Protein AF-A0A932J031-F1 (afdb_monomer_lite)

pLDDT: mean 72.75, std 24.83, range [23.02, 95.25]

Sequence (188 aa):
MARWNFFCLYTGTGRNRITFGVTMFQIKKLLCFAALAWVATLAKAEEVKHEECKTEDTAASYVQSFGASFEAFLKDLKAKDRQREAALDASGSAWMAAGKLTKEDQLKIFALLTDSKEFLDLEKQKKPHLSAYMTAIGVAFAQKKNPPISACESAFEAMAALREIGKINQKQYDMMDAALNAKANAKK

Structure (mmCIF, N/CA/C/O backbone):
data_AF-A0A932J031-F1
#
_entry.id   AF-A0A932J031-F1
#
loop_
_atom_site.group_PDB
_atom_site.id
_atom_site.type_symbol
_atom_site.label_atom_id
_atom_site.label_alt_id
_atom_site.label_comp_id
_atom_site.label_asym_id
_atom_site.label_entity_id
_atom_site.label_seq_id
_atom_site.pdbx_PDB_ins_code
_atom_site.Cartn_x
_atom_site.Cartn_y
_atom_site.Cartn_z
_atom_site.occupancy
_atom_site.B_iso_or_equiv
_atom_site.auth_seq_id
_atom_site.auth_comp_id
_atom_site.auth_asym_id
_atom_site.auth_atom_id
_atom_site.pdbx_PDB_model_num
ATOM 1 N N . MET A 1 1 ? -13.336 19.247 12.691 1.00 26.39 1 MET A N 1
ATOM 2 C CA . MET A 1 1 ? -13.785 18.265 11.677 1.00 26.39 1 MET A CA 1
ATOM 3 C C . MET A 1 1 ? -12.609 17.966 10.759 1.00 26.39 1 MET A C 1
ATOM 5 O O . MET A 1 1 ? -12.295 18.791 9.911 1.00 26.39 1 MET A O 1
ATOM 9 N N . ALA A 1 2 ? -11.898 16.861 10.985 1.00 28.00 2 ALA A N 1
ATOM 10 C CA . ALA A 1 2 ? -10.745 16.475 10.173 1.00 28.00 2 ALA A CA 1
ATOM 11 C C . ALA A 1 2 ? -11.219 15.646 8.969 1.00 28.00 2 ALA A C 1
ATOM 13 O O . ALA A 1 2 ? -11.909 14.641 9.129 1.00 28.00 2 ALA A O 1
ATOM 14 N N . ARG A 1 3 ? -10.901 16.118 7.760 1.00 23.62 3 ARG A N 1
ATOM 15 C CA . ARG A 1 3 ? -11.087 15.386 6.505 1.00 23.62 3 ARG A CA 1
ATOM 16 C C . ARG A 1 3 ? -9.965 14.356 6.399 1.00 23.62 3 ARG A C 1
ATOM 18 O O . ARG A 1 3 ? -8.797 14.731 6.401 1.00 23.62 3 ARG A O 1
ATOM 25 N N . TRP A 1 4 ? -10.327 13.083 6.310 1.00 31.92 4 TRP A N 1
ATOM 26 C CA . TRP A 1 4 ? -9.402 11.989 6.042 1.00 31.92 4 TRP A CA 1
ATOM 27 C C . TRP A 1 4 ? -8.904 12.115 4.598 1.00 31.92 4 TRP A C 1
ATOM 29 O O . TRP A 1 4 ? -9.592 11.724 3.659 1.00 31.92 4 TRP A O 1
ATOM 39 N N . ASN A 1 5 ? -7.731 12.721 4.409 1.00 27.39 5 ASN A N 1
ATOM 40 C CA . ASN A 1 5 ? -7.012 12.661 3.141 1.00 27.39 5 ASN A CA 1
ATOM 41 C C . ASN A 1 5 ? -6.233 11.345 3.115 1.00 27.39 5 ASN A C 1
ATOM 43 O O . ASN A 1 5 ? -5.052 11.300 3.449 1.00 27.39 5 ASN A O 1
ATOM 47 N N . PHE A 1 6 ? -6.914 10.267 2.728 1.00 34.28 6 PHE A N 1
ATOM 48 C CA . PHE A 1 6 ? -6.232 9.093 2.199 1.00 34.28 6 PHE A CA 1
ATOM 49 C C . PHE A 1 6 ? -5.446 9.560 0.970 1.00 34.28 6 PHE A C 1
ATOM 51 O O . PHE A 1 6 ? -6.022 10.151 0.052 1.00 34.28 6 PHE A O 1
ATOM 58 N N . PHE A 1 7 ? -4.128 9.362 0.972 1.00 31.28 7 PHE A N 1
ATOM 59 C CA . PHE A 1 7 ? -3.261 9.679 -0.160 1.00 31.28 7 PHE A CA 1
ATOM 60 C C . PHE A 1 7 ? -3.588 8.706 -1.308 1.00 31.28 7 PHE A C 1
ATOM 62 O O . PHE A 1 7 ? -2.910 7.712 -1.540 1.00 31.28 7 PHE A O 1
ATOM 69 N N . CYS A 1 8 ? -4.679 8.975 -2.027 1.00 32.38 8 CYS A N 1
ATOM 70 C CA . CYS A 1 8 ? -4.880 8.453 -3.367 1.00 32.38 8 CYS A CA 1
ATOM 71 C C . CYS A 1 8 ? -3.749 9.010 -4.230 1.00 32.38 8 CYS A C 1
ATOM 73 O O . CYS A 1 8 ? -3.630 10.226 -4.377 1.00 32.38 8 CYS A O 1
ATOM 75 N N . LEU A 1 9 ? -2.932 8.125 -4.805 1.00 30.27 9 LEU A N 1
ATOM 76 C CA . LEU A 1 9 ? -2.017 8.462 -5.893 1.00 30.27 9 LEU A CA 1
ATOM 77 C C . LEU A 1 9 ? -2.791 9.258 -6.956 1.00 30.27 9 LEU A C 1
ATOM 79 O O . LEU A 1 9 ? -3.667 8.733 -7.648 1.00 30.27 9 LEU A O 1
ATOM 83 N N . TYR A 1 10 ? -2.498 10.556 -6.999 1.00 29.30 10 TYR A N 1
ATOM 84 C CA . TYR A 1 10 ? -3.161 11.560 -7.814 1.00 29.30 10 TYR A CA 1
ATOM 85 C C . TYR A 1 10 ? -2.627 11.457 -9.245 1.00 29.30 10 TYR A C 1
ATOM 87 O O . TYR A 1 10 ? -1.653 12.107 -9.607 1.00 29.30 10 TYR A O 1
ATOM 95 N N . THR A 1 11 ? -3.254 10.628 -10.076 1.00 32.06 11 THR A N 1
ATOM 96 C CA . THR A 1 11 ? -3.135 10.744 -11.534 1.00 32.06 11 THR A CA 1
ATOM 97 C C . THR A 1 11 ? -4.249 11.674 -11.997 1.00 32.06 11 THR A C 1
ATOM 99 O O . THR A 1 11 ? -5.393 11.256 -12.172 1.00 32.06 11 THR A O 1
ATOM 102 N N . GLY A 1 12 ? -3.948 12.968 -12.086 1.00 27.12 12 GLY A N 1
ATOM 103 C CA . GLY A 1 12 ? -4.916 13.970 -12.510 1.00 27.12 12 GLY A CA 1
ATOM 104 C C . GLY A 1 12 ? -5.315 13.791 -13.974 1.00 27.12 12 GLY A C 1
ATOM 105 O O . GLY A 1 12 ? -4.451 13.728 -14.836 1.00 27.12 12 GLY A O 1
ATOM 106 N N . THR A 1 13 ? -6.619 13.763 -14.245 1.00 31.41 13 THR A N 1
ATOM 107 C CA . THR A 1 13 ? -7.283 14.531 -15.315 1.00 31.41 13 THR A CA 1
ATOM 108 C C . THR A 1 13 ? -8.803 14.505 -15.088 1.00 31.41 13 THR A C 1
ATOM 110 O O . THR A 1 13 ? -9.376 13.462 -14.802 1.00 31.41 13 THR A O 1
ATOM 113 N N . GLY A 1 14 ? -9.466 15.658 -15.243 1.00 26.61 14 GLY A N 1
ATOM 114 C CA . GLY A 1 14 ? -10.875 15.702 -15.664 1.00 26.61 14 GLY A CA 1
ATOM 115 C C . GLY A 1 14 ? -11.941 16.074 -14.625 1.00 26.61 14 GLY A C 1
ATOM 116 O O . GLY A 1 14 ? -12.354 15.276 -13.795 1.00 26.61 14 GLY A O 1
ATOM 117 N N . ARG A 1 15 ? -12.456 17.300 -14.769 1.00 29.88 15 ARG A N 1
ATOM 118 C CA . ARG A 1 15 ? -13.735 17.835 -14.264 1.00 29.88 15 A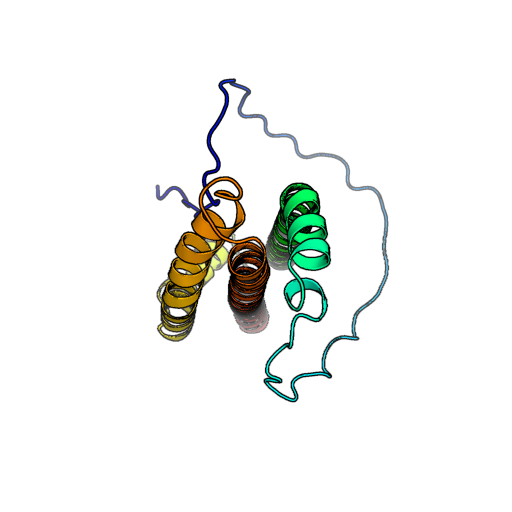RG A CA 1
ATOM 119 C C . ARG A 1 15 ? -14.909 16.839 -14.369 1.00 29.88 15 ARG A C 1
ATOM 121 O O . ARG A 1 15 ? -15.210 16.405 -15.473 1.00 29.88 15 ARG A O 1
ATOM 128 N N . ASN A 1 16 ? -15.664 16.630 -13.284 1.00 30.70 16 ASN A N 1
ATOM 129 C CA . ASN A 1 16 ? -17.095 16.982 -13.189 1.00 30.70 16 ASN A CA 1
ATOM 130 C C . ASN A 1 16 ? -17.724 16.580 -11.841 1.00 30.70 16 ASN A C 1
ATOM 132 O O . ASN A 1 16 ? -17.377 15.575 -11.231 1.00 30.70 16 ASN A O 1
ATOM 136 N N . ARG A 1 17 ? -18.649 17.436 -11.390 1.00 31.44 17 ARG A N 1
ATOM 137 C CA . ARG A 1 17 ? -19.545 17.299 -10.229 1.00 31.44 17 ARG A CA 1
ATOM 138 C C . ARG A 1 17 ? -20.327 15.977 -10.254 1.00 31.44 17 ARG A C 1
ATOM 140 O O . ARG A 1 17 ? -20.674 15.547 -11.344 1.00 31.44 17 ARG A O 1
ATOM 147 N N . ILE A 1 18 ? -20.695 15.455 -9.074 1.00 28.94 18 ILE A N 1
ATOM 148 C CA . ILE A 1 18 ? -22.032 14.927 -8.679 1.00 28.94 18 ILE A CA 1
ATOM 149 C C . ILE A 1 18 ? -21.900 14.386 -7.233 1.00 28.94 18 ILE A C 1
ATOM 151 O O . ILE A 1 18 ? -21.125 13.475 -6.977 1.00 28.94 18 ILE A O 1
ATOM 155 N N . THR A 1 19 ? -22.314 15.152 -6.221 1.00 27.31 19 THR A N 1
ATOM 156 C CA . THR A 1 19 ? -23.609 15.090 -5.502 1.00 27.31 19 THR A CA 1
ATOM 157 C C . THR A 1 19 ? -23.557 14.162 -4.281 1.00 27.31 19 THR A C 1
ATOM 159 O O . THR A 1 19 ? -23.422 12.950 -4.388 1.00 27.31 19 THR A O 1
ATOM 162 N N . PHE A 1 20 ? -23.680 14.779 -3.102 1.00 28.80 20 PHE A N 1
ATOM 163 C CA . PHE A 1 20 ? -24.041 14.137 -1.839 1.00 28.80 20 PHE A CA 1
ATOM 164 C C . PHE A 1 20 ? -25.362 13.370 -2.000 1.00 28.80 20 PHE A C 1
ATOM 166 O O . PHE A 1 20 ? -26.340 13.944 -2.471 1.00 28.80 20 PHE A O 1
ATOM 173 N N . GLY A 1 21 ? -25.419 12.111 -1.568 1.00 24.98 21 GLY A N 1
ATOM 174 C CA . GLY A 1 21 ? -26.644 11.317 -1.622 1.00 24.98 21 GLY A CA 1
ATOM 175 C C . GLY A 1 21 ? -26.581 10.117 -0.692 1.00 24.98 21 GLY A C 1
ATOM 176 O O . GLY A 1 21 ? -26.066 9.066 -1.050 1.00 24.98 21 GLY A O 1
ATOM 177 N N . VAL A 1 22 ? -27.110 10.297 0.515 1.00 31.16 22 VAL A N 1
ATOM 178 C CA . VAL A 1 22 ? -27.526 9.220 1.419 1.00 31.16 22 VAL A CA 1
ATOM 179 C C . VAL A 1 22 ? -28.497 8.311 0.673 1.00 31.16 22 VAL A C 1
ATOM 181 O O . VAL A 1 22 ? -29.477 8.804 0.130 1.00 31.16 22 VAL A O 1
ATOM 184 N N . THR A 1 23 ? -28.280 6.999 0.697 1.00 28.70 23 THR A N 1
ATOM 185 C CA . THR A 1 23 ? -29.374 6.017 0.719 1.00 28.70 23 THR A CA 1
ATOM 186 C C . THR A 1 23 ? -28.864 4.706 1.315 1.00 28.70 23 THR A C 1
ATOM 188 O O . THR A 1 23 ? -28.162 3.923 0.684 1.00 28.70 23 THR A O 1
ATOM 191 N N . MET A 1 24 ? -29.250 4.474 2.572 1.00 30.64 24 MET A N 1
ATOM 192 C CA . MET A 1 24 ? -29.611 3.133 3.028 1.00 30.64 24 MET A CA 1
ATOM 193 C C . MET A 1 24 ? -30.653 2.581 2.053 1.00 30.64 24 MET A C 1
ATOM 195 O O . MET A 1 24 ? -31.614 3.297 1.786 1.00 30.64 24 MET A O 1
ATOM 199 N N . PHE A 1 25 ? -30.492 1.354 1.558 1.00 27.70 25 PHE A N 1
ATOM 200 C CA . PHE A 1 25 ? -31.505 0.289 1.598 1.00 27.70 25 PHE A CA 1
ATOM 201 C C . PHE A 1 25 ? -31.116 -0.885 0.680 1.00 27.70 25 PHE A C 1
ATOM 203 O O . PHE A 1 25 ? -30.586 -0.697 -0.408 1.00 27.70 25 PHE A O 1
ATOM 210 N N . GLN A 1 26 ? -31.500 -2.085 1.123 1.00 27.78 26 GLN A N 1
ATOM 211 C CA . GLN A 1 26 ? -31.494 -3.379 0.422 1.00 27.78 26 GLN A CA 1
ATOM 212 C C . GLN A 1 26 ? -30.210 -4.220 0.474 1.00 27.78 26 GLN A C 1
ATOM 214 O O . GLN A 1 26 ? -29.524 -4.490 -0.506 1.00 27.78 26 GLN A O 1
ATOM 219 N N . ILE A 1 27 ? -30.017 -4.779 1.668 1.00 35.84 27 ILE A N 1
ATOM 220 C CA . ILE A 1 27 ? -29.479 -6.122 1.890 1.00 35.84 27 ILE A CA 1
ATOM 221 C C . ILE A 1 27 ? -30.297 -7.134 1.073 1.00 35.84 27 ILE A C 1
ATOM 223 O O . ILE A 1 27 ? -31.493 -7.287 1.316 1.00 35.84 27 ILE A O 1
ATOM 227 N N . LYS A 1 28 ? -29.651 -7.903 0.191 1.00 26.95 28 LYS A N 1
ATOM 228 C CA . LYS A 1 28 ? -30.079 -9.275 -0.127 1.00 26.95 28 LYS A CA 1
ATOM 229 C C . LYS A 1 28 ? -28.907 -10.103 -0.665 1.00 26.95 28 LYS A C 1
ATOM 231 O O . LYS A 1 28 ? -28.529 -9.984 -1.818 1.00 26.95 28 LYS A O 1
ATOM 236 N N . LYS A 1 29 ? -28.430 -10.982 0.225 1.00 27.55 29 LYS A N 1
ATOM 237 C CA . LYS A 1 29 ? -27.867 -12.320 -0.020 1.00 27.55 29 LYS A CA 1
ATOM 238 C C . LYS A 1 29 ? -26.667 -12.413 -0.978 1.00 27.55 29 LYS A C 1
ATOM 240 O O . LYS A 1 29 ? -26.847 -12.450 -2.183 1.00 27.55 29 LYS A O 1
ATOM 245 N N . LEU A 1 30 ? -25.492 -12.709 -0.426 1.00 25.61 30 LEU A N 1
ATOM 246 C CA . LEU A 1 30 ? -24.922 -14.052 -0.565 1.00 25.61 30 LEU A CA 1
ATOM 247 C C . LEU A 1 30 ? -23.887 -14.299 0.542 1.00 25.61 30 LEU A C 1
ATOM 249 O O . LEU A 1 30 ? -23.048 -13.457 0.842 1.00 25.61 30 LEU A O 1
ATOM 253 N N . LEU A 1 31 ? -24.036 -15.453 1.176 1.00 26.53 31 LEU A N 1
ATOM 254 C CA . LEU A 1 31 ? -23.184 -16.011 2.214 1.00 26.53 31 LEU A CA 1
ATOM 255 C C . LEU A 1 31 ? -22.006 -16.778 1.588 1.00 26.53 31 LEU A C 1
ATOM 257 O O . LEU A 1 31 ? -22.094 -17.223 0.446 1.00 26.53 31 LEU A O 1
ATOM 261 N N . CYS A 1 32 ? -21.025 -17.051 2.455 1.00 23.02 32 CYS A N 1
ATOM 262 C CA . CYS A 1 32 ? -20.179 -18.249 2.502 1.00 23.02 32 CYS A CA 1
ATOM 263 C C . CYS A 1 32 ? -18.773 -18.220 1.865 1.00 23.02 32 CYS A C 1
ATOM 265 O O . CYS A 1 32 ? -18.594 -18.342 0.663 1.00 23.02 32 CYS A O 1
ATOM 267 N N . PHE A 1 33 ? -17.806 -18.222 2.794 1.00 28.81 33 PHE A N 1
ATOM 268 C CA . PHE A 1 33 ? -16.582 -19.033 2.850 1.00 28.81 33 PHE A CA 1
ATOM 269 C C . PHE A 1 33 ? -15.547 -18.926 1.720 1.00 28.81 33 PHE A C 1
ATOM 271 O O . PHE A 1 33 ? -15.680 -19.549 0.677 1.00 28.81 33 PHE A O 1
ATOM 278 N N . ALA A 1 34 ? -14.406 -18.317 2.053 1.00 30.39 34 ALA A N 1
ATOM 279 C CA . ALA A 1 34 ? -13.123 -19.027 2.101 1.00 30.39 34 ALA A CA 1
ATOM 280 C C . ALA A 1 34 ? -12.107 -18.195 2.903 1.00 30.39 34 ALA A C 1
ATOM 282 O O . ALA A 1 34 ? -11.610 -17.169 2.445 1.00 30.39 34 ALA A O 1
ATOM 283 N N . ALA A 1 35 ? -11.823 -18.644 4.125 1.00 32.75 35 ALA A N 1
ATOM 284 C CA . ALA A 1 35 ? -10.585 -18.321 4.817 1.00 32.75 35 ALA A CA 1
ATOM 285 C C . ALA A 1 35 ? -9.517 -19.349 4.411 1.00 32.75 35 ALA A C 1
ATOM 287 O O . ALA A 1 35 ? -9.852 -20.492 4.112 1.00 32.75 35 ALA A O 1
ATOM 288 N N . LEU A 1 36 ? -8.253 -18.931 4.513 1.00 35.56 36 LEU A N 1
ATOM 289 C CA . LEU A 1 36 ? -7.040 -19.759 4.530 1.00 35.56 36 LEU A CA 1
ATOM 290 C C . LEU A 1 36 ? -6.584 -20.353 3.191 1.00 35.56 36 LEU A C 1
ATOM 292 O O . LEU A 1 36 ? -6.789 -21.522 2.897 1.00 35.56 36 LEU A O 1
ATOM 296 N N . ALA A 1 37 ? -5.800 -19.564 2.466 1.00 33.44 37 ALA A N 1
ATOM 297 C CA . ALA A 1 37 ? -4.450 -19.951 2.059 1.00 33.44 37 ALA A CA 1
ATOM 298 C C . ALA A 1 37 ? -3.766 -18.694 1.525 1.00 33.44 37 ALA A C 1
ATOM 300 O O . ALA A 1 37 ? -4.251 -18.128 0.557 1.00 33.44 37 ALA A O 1
ATOM 301 N N . TRP A 1 38 ? -2.696 -18.239 2.180 1.00 34.06 38 TRP A N 1
ATOM 302 C CA . TRP A 1 38 ? -1.554 -17.517 1.589 1.00 34.06 38 TRP A CA 1
ATOM 303 C C . TRP A 1 38 ? -0.582 -17.148 2.717 1.00 34.06 38 TRP A C 1
ATOM 305 O O . TRP A 1 38 ? -0.329 -15.991 3.029 1.00 34.06 38 TRP A O 1
ATOM 315 N N . VAL A 1 39 ? -0.047 -18.179 3.369 1.00 43.22 39 VAL A N 1
ATOM 316 C CA . VAL A 1 39 ? 1.185 -18.068 4.153 1.00 43.22 39 VAL A CA 1
ATOM 317 C C . VAL A 1 39 ? 2.061 -19.235 3.733 1.00 43.22 39 VAL A C 1
ATOM 319 O O . VAL A 1 39 ? 2.014 -20.290 4.346 1.00 43.22 39 VAL A O 1
ATOM 322 N N . ALA A 1 40 ? 2.777 -19.070 2.622 1.00 35.72 40 ALA A N 1
ATOM 323 C CA . ALA A 1 40 ? 4.017 -19.782 2.310 1.00 35.72 40 ALA A CA 1
ATOM 324 C C . ALA A 1 40 ? 4.500 -19.352 0.921 1.00 35.72 40 ALA A C 1
ATOM 326 O O . ALA A 1 40 ? 4.088 -19.928 -0.075 1.00 35.72 40 ALA A O 1
ATOM 327 N N . THR A 1 41 ? 5.344 -18.319 0.892 1.00 37.62 41 THR A N 1
ATOM 328 C CA . THR A 1 41 ? 6.569 -18.223 0.069 1.00 37.62 41 THR A CA 1
ATOM 329 C C . THR A 1 41 ? 7.224 -16.875 0.370 1.00 37.62 41 THR A C 1
ATOM 331 O O . THR A 1 41 ? 7.262 -15.962 -0.449 1.00 37.62 41 THR A O 1
ATOM 334 N N . LEU A 1 42 ? 7.704 -16.732 1.607 1.00 47.16 42 LEU A N 1
ATOM 335 C CA . LEU A 1 42 ? 8.810 -15.834 1.928 1.00 47.16 42 LEU A CA 1
ATOM 336 C C . LEU A 1 42 ? 10.061 -16.707 1.944 1.00 47.16 42 LEU A C 1
ATOM 338 O O . LEU A 1 42 ? 10.388 -17.299 2.967 1.00 47.16 42 LEU A O 1
ATOM 342 N N . ALA A 1 43 ? 10.721 -16.841 0.799 1.00 37.41 43 ALA A N 1
ATOM 343 C CA . ALA A 1 43 ? 12.083 -17.347 0.739 1.00 37.41 43 ALA A CA 1
ATOM 344 C C . ALA A 1 43 ? 12.744 -16.894 -0.563 1.00 37.41 43 ALA A C 1
ATOM 346 O O . ALA A 1 43 ? 12.229 -17.154 -1.644 1.00 37.41 43 ALA A O 1
ATOM 347 N N . LYS A 1 44 ? 13.909 -16.266 -0.379 1.00 31.91 44 LYS A N 1
ATOM 348 C CA . LYS A 1 44 ? 14.867 -15.722 -1.349 1.00 31.91 44 LYS A CA 1
ATOM 349 C C . LYS A 1 44 ? 14.460 -14.434 -2.068 1.00 31.91 44 LYS A C 1
ATOM 351 O O . LYS A 1 44 ? 13.678 -14.417 -3.007 1.00 31.91 44 LYS A O 1
ATOM 356 N N . ALA A 1 45 ? 15.123 -13.355 -1.654 1.00 36.06 45 ALA A N 1
ATOM 357 C CA . ALA A 1 45 ? 15.572 -12.325 -2.577 1.00 36.06 45 ALA A CA 1
ATOM 358 C C . ALA A 1 45 ? 16.505 -12.995 -3.605 1.00 36.06 45 ALA A C 1
ATOM 360 O O . ALA A 1 45 ? 17.713 -13.078 -3.403 1.00 36.06 45 ALA A O 1
ATOM 361 N N . GLU A 1 46 ? 15.929 -13.594 -4.643 1.00 38.44 46 GLU A N 1
ATOM 362 C CA . GLU A 1 46 ? 16.643 -13.818 -5.893 1.00 38.44 46 GLU A CA 1
ATOM 363 C C . GLU A 1 46 ? 16.868 -12.447 -6.529 1.00 38.44 46 GLU A C 1
ATOM 365 O O . GLU A 1 46 ? 15.965 -11.607 -6.539 1.00 38.44 46 GLU A O 1
ATOM 370 N N . GLU A 1 47 ? 18.068 -12.216 -7.064 1.00 41.28 47 GLU A N 1
ATOM 371 C CA . GLU A 1 47 ? 18.200 -11.310 -8.200 1.00 41.28 47 GLU A CA 1
ATOM 372 C C . GLU A 1 47 ? 17.164 -11.776 -9.219 1.00 41.28 47 GLU A C 1
ATOM 374 O O . GLU A 1 47 ? 17.334 -12.824 -9.846 1.00 41.28 47 GLU A O 1
ATOM 379 N N . VAL A 1 48 ? 16.043 -11.063 -9.322 1.00 49.00 48 VAL A N 1
ATOM 380 C CA . VAL A 1 48 ? 15.046 -11.354 -10.342 1.00 49.00 48 VAL A CA 1
ATOM 381 C C . VAL A 1 48 ? 15.712 -10.975 -11.654 1.00 49.00 48 VAL A C 1
ATOM 383 O O . VAL A 1 48 ? 15.696 -9.822 -12.069 1.00 49.00 48 VAL A O 1
ATOM 386 N N . LYS A 1 49 ? 16.391 -11.939 -12.274 1.00 56.41 49 LYS A N 1
ATOM 387 C CA . LYS A 1 49 ? 16.909 -11.783 -13.625 1.00 56.41 49 LYS A CA 1
ATOM 388 C C . LYS A 1 49 ? 15.691 -11.697 -14.525 1.00 56.41 49 LYS A C 1
ATOM 390 O O . LYS A 1 49 ? 15.022 -12.695 -14.774 1.00 56.41 49 LYS A O 1
ATOM 395 N N . HIS A 1 50 ? 15.380 -10.480 -14.943 1.00 74.94 50 HIS A N 1
ATOM 396 C CA . HIS A 1 50 ? 14.325 -10.207 -15.898 1.00 74.94 50 HIS A CA 1
ATOM 397 C C . HIS A 1 50 ? 14.789 -10.726 -17.255 1.00 74.94 50 HIS A C 1
ATOM 399 O O . HIS A 1 50 ? 15.519 -10.047 -17.975 1.00 74.94 50 HIS A O 1
ATOM 405 N N . GLU A 1 51 ? 14.438 -11.975 -17.563 1.00 80.19 51 GLU A N 1
ATOM 406 C CA . GLU A 1 51 ? 14.782 -12.643 -18.822 1.00 80.19 51 GLU A CA 1
ATOM 407 C C . GLU A 1 51 ? 14.383 -11.784 -20.032 1.00 80.19 51 GLU A C 1
ATOM 409 O O . GLU A 1 51 ? 15.108 -11.717 -21.023 1.00 80.19 51 GLU A O 1
ATOM 414 N N . GLU A 1 52 ? 13.289 -11.033 -19.901 1.00 83.81 52 GLU A N 1
ATOM 415 C CA . GLU A 1 52 ? 12.780 -10.087 -20.886 1.00 83.81 52 GLU A CA 1
ATOM 416 C C . GLU A 1 52 ? 13.725 -8.904 -21.143 1.00 83.81 52 GLU A C 1
ATOM 418 O O . GLU A 1 52 ? 13.719 -8.357 -22.243 1.00 83.81 52 GLU A O 1
ATOM 423 N N . CYS A 1 53 ? 14.579 -8.528 -20.187 1.00 89.00 53 CYS A N 1
ATOM 424 C CA . CYS A 1 53 ? 15.488 -7.387 -20.312 1.00 89.00 53 CYS A CA 1
ATOM 425 C C . CYS A 1 53 ? 16.878 -7.755 -20.863 1.00 89.00 53 CYS A C 1
ATOM 427 O O . CYS A 1 53 ? 17.740 -6.889 -20.959 1.00 89.00 53 CYS A O 1
ATOM 429 N N . LYS A 1 54 ? 17.136 -9.016 -21.240 1.00 88.31 54 LYS A N 1
ATOM 430 C CA . LYS A 1 54 ? 18.478 -9.452 -21.685 1.00 88.31 54 LYS A CA 1
ATOM 431 C C . LYS A 1 54 ? 18.870 -9.000 -23.091 1.00 88.31 54 LYS A C 1
ATOM 433 O O . LYS A 1 54 ? 20.059 -8.923 -23.389 1.00 88.31 54 LYS A O 1
ATOM 438 N N . THR A 1 55 ? 17.898 -8.750 -23.963 1.00 91.31 55 THR A N 1
ATOM 439 C CA . THR A 1 55 ? 18.139 -8.314 -25.347 1.00 91.31 55 THR A CA 1
ATOM 440 C C . THR A 1 55 ? 17.323 -7.070 -25.653 1.00 91.31 55 THR A C 1
ATOM 442 O O . THR A 1 55 ? 16.266 -6.867 -25.056 1.00 91.31 55 THR A O 1
ATOM 445 N N . GLU A 1 56 ? 17.791 -6.237 -26.585 1.00 90.38 56 GLU A N 1
ATOM 446 C CA . GLU A 1 56 ? 17.074 -5.009 -26.945 1.00 90.38 56 GLU A CA 1
ATOM 447 C C . GLU A 1 56 ? 15.672 -5.296 -27.492 1.00 90.38 56 GLU A C 1
ATOM 449 O O . GLU A 1 56 ? 14.729 -4.608 -27.107 1.00 90.38 56 GLU A O 1
ATOM 454 N N . ASP A 1 57 ? 15.512 -6.343 -28.306 1.00 91.06 57 ASP A N 1
ATOM 455 C CA . ASP A 1 57 ? 14.224 -6.706 -28.908 1.00 91.06 57 ASP A CA 1
ATOM 456 C C . ASP A 1 57 ? 13.204 -7.161 -27.857 1.00 91.06 57 ASP A C 1
ATOM 458 O O . ASP A 1 57 ? 12.070 -6.670 -27.819 1.00 91.06 57 ASP A O 1
ATOM 462 N N . THR A 1 58 ? 13.600 -8.070 -26.958 1.00 90.56 58 THR A N 1
ATOM 463 C CA . THR A 1 58 ? 12.713 -8.549 -25.885 1.00 90.56 58 THR A CA 1
ATOM 464 C C . THR A 1 58 ? 12.381 -7.432 -24.900 1.00 90.56 58 THR A C 1
ATOM 466 O O . THR A 1 58 ? 11.228 -7.304 -24.482 1.00 90.56 58 THR A O 1
ATOM 469 N N . ALA A 1 59 ? 13.358 -6.574 -24.593 1.00 90.62 59 ALA A N 1
ATOM 470 C CA . ALA A 1 59 ? 13.180 -5.452 -23.685 1.00 90.62 59 ALA A CA 1
ATOM 471 C C . ALA A 1 59 ? 12.240 -4.401 -24.287 1.00 90.62 59 ALA A C 1
ATOM 473 O O . ALA A 1 59 ? 11.319 -3.937 -23.615 1.00 90.62 59 ALA A O 1
ATOM 474 N N . ALA A 1 60 ? 12.408 -4.075 -25.573 1.00 89.00 60 ALA A N 1
ATOM 475 C CA . ALA A 1 60 ? 11.533 -3.159 -26.294 1.00 89.00 60 ALA A CA 1
ATOM 476 C C . ALA A 1 60 ? 10.096 -3.690 -26.356 1.00 89.00 60 ALA A C 1
ATOM 478 O O . ALA A 1 60 ? 9.159 -2.940 -26.079 1.00 89.00 60 ALA A O 1
ATOM 479 N N . SER A 1 61 ? 9.912 -4.981 -26.654 1.00 89.94 61 SER A N 1
ATOM 480 C CA . SER A 1 61 ? 8.590 -5.618 -26.667 1.00 89.94 61 SER A CA 1
ATOM 481 C C . SER A 1 61 ? 7.915 -5.564 -25.294 1.00 89.94 61 SER A C 1
ATOM 483 O O . SER A 1 61 ? 6.735 -5.219 -25.189 1.00 89.94 61 SER A O 1
ATOM 485 N N . TYR A 1 62 ? 8.653 -5.874 -24.225 1.00 88.81 62 TYR A N 1
ATOM 486 C CA . TYR A 1 62 ? 8.130 -5.795 -22.864 1.00 88.81 62 TYR A CA 1
ATOM 487 C C . TYR A 1 62 ? 7.700 -4.365 -22.521 1.00 88.81 62 TYR A C 1
ATOM 489 O O . TYR A 1 62 ? 6.551 -4.129 -22.144 1.00 88.81 62 TYR A O 1
ATOM 497 N N . VAL A 1 63 ? 8.591 -3.398 -22.741 1.00 87.88 63 VAL A N 1
ATOM 498 C CA . VAL A 1 63 ? 8.381 -1.974 -22.460 1.00 87.88 63 VAL A CA 1
ATOM 499 C C . VAL A 1 63 ? 7.209 -1.396 -23.269 1.00 87.88 63 VAL A C 1
ATOM 501 O O . VAL A 1 63 ? 6.416 -0.629 -22.724 1.00 87.88 63 VAL A O 1
ATOM 504 N N . GLN A 1 64 ? 7.002 -1.810 -24.523 1.00 87.94 64 GLN A N 1
ATOM 505 C CA . GLN A 1 64 ? 5.820 -1.418 -25.308 1.00 87.94 64 GLN A CA 1
ATOM 506 C C . GLN A 1 64 ? 4.504 -1.870 -24.659 1.00 87.94 64 GLN A C 1
ATOM 508 O O . GLN A 1 64 ? 3.534 -1.113 -24.628 1.00 87.94 64 GLN A O 1
ATOM 513 N N . SER A 1 65 ? 4.468 -3.085 -24.106 1.00 86.06 65 SER A N 1
ATOM 514 C CA . SER A 1 65 ? 3.283 -3.631 -23.428 1.00 86.06 65 SER A CA 1
ATOM 515 C C . SER A 1 65 ? 3.138 -3.187 -21.964 1.00 86.06 65 SER A C 1
ATOM 517 O O . SER A 1 65 ? 2.061 -3.327 -21.377 1.00 86.06 65 SER A O 1
ATOM 519 N N . PHE A 1 66 ? 4.199 -2.617 -21.383 1.00 86.69 66 PHE A N 1
ATOM 520 C CA . PHE A 1 66 ? 4.281 -2.277 -19.965 1.00 86.69 66 PHE A CA 1
ATOM 521 C C . PHE A 1 66 ? 3.167 -1.334 -19.509 1.00 86.69 66 PHE A C 1
ATOM 523 O O . PHE A 1 66 ? 2.601 -1.540 -18.445 1.00 86.69 66 PHE A O 1
ATOM 530 N N . GLY A 1 67 ? 2.796 -0.328 -20.307 1.00 81.00 67 GLY A N 1
ATOM 531 C CA . GLY A 1 67 ? 1.746 0.619 -19.915 1.00 81.00 67 GLY A CA 1
ATOM 532 C C . GLY A 1 67 ? 0.411 -0.062 -19.584 1.00 81.00 67 GLY A C 1
ATOM 533 O O . GLY A 1 67 ? -0.206 0.252 -18.568 1.00 81.00 67 GLY A O 1
ATOM 534 N N . ALA A 1 68 ? 0.005 -1.044 -20.395 1.00 85.38 68 ALA A N 1
ATOM 535 C CA . ALA A 1 68 ? -1.242 -1.779 -20.194 1.00 85.38 68 ALA A CA 1
ATOM 536 C C . ALA A 1 68 ? -1.158 -2.756 -19.009 1.00 85.38 68 ALA A C 1
ATOM 538 O O . ALA A 1 68 ? -2.088 -2.832 -18.202 1.00 85.38 68 ALA A O 1
ATOM 539 N N . SER A 1 69 ? -0.045 -3.487 -18.870 1.00 83.19 69 SER A N 1
ATOM 540 C CA . SER A 1 69 ? 0.152 -4.403 -17.738 1.00 83.19 69 SER A CA 1
ATOM 541 C C . SER A 1 69 ? 0.267 -3.648 -16.410 1.00 83.19 69 SER A C 1
ATOM 543 O O . SER A 1 69 ? -0.294 -4.074 -15.399 1.00 83.19 69 SER A O 1
ATOM 545 N N . PHE A 1 70 ? 0.907 -2.481 -16.428 1.00 83.19 70 PHE A N 1
ATOM 546 C CA . PHE A 1 70 ? 1.026 -1.576 -15.295 1.00 83.19 70 PHE A CA 1
ATOM 547 C C . PHE A 1 70 ? -0.328 -0.992 -14.868 1.00 83.19 70 PHE A C 1
ATOM 549 O O . PHE A 1 70 ? -0.654 -0.994 -13.680 1.00 83.19 70 PHE A O 1
ATOM 556 N N . GLU A 1 71 ? -1.157 -0.541 -15.813 1.00 83.38 71 GLU A N 1
ATOM 557 C CA . GLU A 1 71 ? -2.509 -0.058 -15.509 1.00 83.38 71 GLU A CA 1
ATOM 558 C C . GLU A 1 71 ? -3.380 -1.163 -14.892 1.00 83.38 71 GLU A C 1
ATOM 560 O O . GLU A 1 71 ? -4.042 -0.942 -13.872 1.00 83.38 71 GLU A O 1
ATOM 565 N N . ALA A 1 72 ? -3.342 -2.370 -15.466 1.00 87.56 72 ALA A N 1
ATOM 566 C CA . ALA A 1 72 ? -4.054 -3.524 -14.927 1.00 87.56 72 ALA A CA 1
ATOM 567 C C . ALA A 1 72 ? -3.595 -3.853 -13.496 1.00 87.56 72 ALA A C 1
ATOM 569 O O . ALA A 1 72 ? -4.429 -4.066 -12.613 1.00 87.56 72 ALA A O 1
ATOM 570 N N . PHE A 1 73 ? -2.284 -3.817 -13.247 1.00 84.44 73 PHE A N 1
ATOM 571 C CA . PHE A 1 73 ? -1.708 -4.018 -11.921 1.00 84.44 73 PHE A CA 1
ATOM 572 C C . PHE A 1 73 ? -2.180 -2.957 -10.911 1.00 84.44 73 PHE A C 1
ATOM 574 O O . PHE A 1 73 ? -2.616 -3.301 -9.812 1.00 84.44 73 PHE A O 1
ATOM 581 N N . LEU A 1 74 ? -2.170 -1.671 -11.279 1.00 84.25 74 LEU A N 1
ATOM 582 C CA . LEU A 1 74 ? -2.673 -0.599 -10.412 1.00 84.25 74 LEU A CA 1
ATOM 583 C C . LEU A 1 74 ? -4.167 -0.744 -10.109 1.00 84.25 74 LEU A C 1
ATOM 585 O O . LEU A 1 74 ? -4.608 -0.444 -8.997 1.00 84.25 74 LEU A O 1
ATOM 589 N N . LYS A 1 75 ? -4.960 -1.182 -11.090 1.00 86.44 75 LYS A N 1
ATOM 590 C CA . LYS A 1 75 ? -6.393 -1.425 -10.909 1.00 86.44 75 LYS A CA 1
ATOM 591 C C . LYS A 1 75 ? -6.644 -2.565 -9.923 1.00 86.44 75 LYS A C 1
ATOM 593 O O . LYS A 1 75 ? -7.502 -2.414 -9.055 1.00 86.44 75 LYS A O 1
ATOM 598 N N . ASP A 1 76 ? -5.892 -3.659 -10.030 1.00 89.00 76 ASP A N 1
ATOM 599 C CA . ASP A 1 76 ? -5.955 -4.784 -9.090 1.00 89.00 76 ASP A CA 1
ATOM 600 C C . ASP A 1 76 ? -5.566 -4.355 -7.668 1.00 89.00 76 ASP A C 1
ATOM 602 O O . ASP A 1 76 ? -6.307 -4.613 -6.719 1.00 89.00 76 ASP A O 1
ATOM 606 N N . LEU A 1 77 ? -4.464 -3.613 -7.518 1.00 83.50 77 LEU A N 1
ATOM 607 C CA . LEU A 1 77 ? -4.015 -3.114 -6.217 1.00 83.50 77 LEU A CA 1
ATOM 608 C C . LEU A 1 77 ? -5.076 -2.215 -5.559 1.00 83.50 77 LEU A C 1
ATOM 610 O O . LEU A 1 77 ? -5.456 -2.442 -4.413 1.00 83.50 77 LEU A O 1
ATOM 614 N N . LYS A 1 78 ? -5.653 -1.270 -6.314 1.00 85.25 78 LYS A N 1
ATOM 615 C CA . LYS A 1 78 ? -6.761 -0.426 -5.832 1.00 85.25 78 LYS A CA 1
ATOM 616 C C . LYS A 1 78 ? -8.008 -1.235 -5.472 1.00 85.25 78 LYS A C 1
ATOM 618 O O . LYS A 1 78 ? -8.723 -0.869 -4.541 1.00 85.25 78 LYS A O 1
ATOM 623 N N . ALA A 1 79 ? -8.317 -2.292 -6.221 1.00 89.94 79 ALA A N 1
ATOM 624 C CA . ALA A 1 79 ? -9.460 -3.148 -5.924 1.00 89.94 79 ALA A CA 1
ATOM 625 C C . ALA A 1 79 ? -9.260 -3.906 -4.604 1.00 89.94 79 ALA A C 1
ATOM 627 O O . ALA A 1 79 ? -10.191 -3.970 -3.802 1.00 89.94 79 ALA A O 1
ATOM 628 N N . LYS A 1 80 ? -8.048 -4.413 -4.352 1.00 86.38 80 LYS A N 1
ATOM 629 C CA . LYS A 1 80 ? -7.682 -5.067 -3.088 1.00 86.38 80 LYS A CA 1
ATOM 630 C C . LYS A 1 80 ? -7.782 -4.111 -1.902 1.00 86.38 80 LYS A C 1
ATOM 632 O O . LYS A 1 80 ? -8.430 -4.463 -0.920 1.00 86.38 80 LYS A O 1
ATOM 637 N N . ASP A 1 81 ? -7.243 -2.898 -2.020 1.00 83.12 81 ASP A N 1
ATOM 638 C CA . ASP A 1 81 ? -7.340 -1.883 -0.960 1.00 83.12 81 ASP A CA 1
ATOM 639 C C . ASP A 1 81 ? -8.809 -1.556 -0.638 1.00 83.12 81 ASP A C 1
ATOM 641 O O . ASP A 1 81 ? -9.230 -1.622 0.516 1.00 83.12 81 ASP A O 1
ATOM 645 N N . ARG A 1 82 ? -9.646 -1.343 -1.665 1.00 88.00 82 ARG A N 1
ATOM 646 C CA . ARG A 1 82 ? -11.092 -1.116 -1.478 1.00 88.00 82 ARG A CA 1
ATOM 647 C C . ARG A 1 82 ? -11.806 -2.287 -0.809 1.00 88.00 82 ARG A C 1
ATOM 649 O O . ARG A 1 82 ? -12.706 -2.072 -0.003 1.00 88.00 82 ARG A O 1
ATOM 656 N N . GLN A 1 83 ? -11.449 -3.524 -1.156 1.00 91.88 83 GLN A N 1
ATOM 657 C CA . GLN A 1 83 ? -12.023 -4.705 -0.509 1.00 91.88 83 GLN A CA 1
ATOM 658 C C . GLN A 1 83 ? -11.655 -4.763 0.977 1.00 91.88 83 GLN A C 1
ATOM 660 O O . GLN A 1 83 ? -12.503 -5.118 1.795 1.00 91.88 83 GLN A O 1
ATOM 665 N N . ARG A 1 84 ? -10.422 -4.390 1.340 1.00 86.94 84 ARG A N 1
ATOM 666 C CA . ARG A 1 84 ? -9.981 -4.334 2.740 1.00 86.94 84 ARG A CA 1
ATOM 667 C C . ARG A 1 84 ? -10.679 -3.233 3.524 1.00 86.94 84 ARG A C 1
ATOM 669 O O . ARG A 1 84 ? -11.154 -3.507 4.621 1.00 86.94 84 ARG A O 1
ATOM 676 N N . GLU A 1 85 ? -10.813 -2.044 2.949 1.00 84.75 85 GLU A N 1
ATOM 677 C CA . GLU A 1 85 ? -11.574 -0.943 3.551 1.00 84.75 85 GLU A CA 1
ATOM 678 C C . GLU A 1 85 ? -13.028 -1.346 3.808 1.00 84.75 85 GLU A C 1
ATOM 680 O O . GLU A 1 85 ? -13.518 -1.219 4.928 1.00 84.75 85 GLU A O 1
ATOM 685 N N . ALA A 1 86 ? -13.692 -1.934 2.809 1.00 88.50 86 ALA A N 1
ATOM 686 C CA . ALA A 1 86 ? -15.064 -2.408 2.957 1.00 88.50 86 ALA A CA 1
ATOM 687 C C . ALA A 1 86 ? -15.198 -3.506 4.028 1.00 88.50 86 ALA A C 1
ATOM 689 O O . ALA A 1 86 ? -16.177 -3.523 4.775 1.00 88.50 86 ALA A O 1
ATOM 690 N N . ALA A 1 87 ? -14.224 -4.417 4.128 1.00 87.75 87 ALA A N 1
ATOM 691 C CA . ALA A 1 87 ? -14.207 -5.449 5.163 1.00 87.75 87 ALA A CA 1
ATOM 692 C C . ALA A 1 87 ? -14.021 -4.855 6.570 1.00 87.75 87 ALA A C 1
ATOM 694 O O . ALA A 1 87 ? -14.711 -5.270 7.503 1.00 87.75 87 ALA A O 1
ATOM 695 N N . LEU A 1 88 ? -13.144 -3.859 6.719 1.00 88.12 88 LEU A N 1
ATOM 696 C CA . LEU A 1 88 ? -12.916 -3.152 7.979 1.00 88.12 88 LEU A CA 1
ATOM 697 C C . LEU A 1 88 ? -14.165 -2.371 8.421 1.00 88.12 88 LEU A C 1
ATOM 699 O O . LEU A 1 88 ? -14.564 -2.435 9.587 1.00 88.12 88 LEU A O 1
ATOM 703 N N . ASP A 1 89 ? -14.832 -1.697 7.484 1.00 87.88 89 ASP A N 1
ATOM 704 C CA . ASP A 1 89 ? -16.092 -0.994 7.735 1.00 87.88 89 ASP A CA 1
ATOM 705 C C . ASP A 1 89 ? -17.220 -1.957 8.128 1.00 87.88 89 ASP A C 1
ATOM 707 O O . ASP A 1 89 ? -18.002 -1.673 9.045 1.00 87.88 89 ASP A O 1
ATOM 711 N N . ALA A 1 90 ? -17.292 -3.120 7.474 1.00 89.44 90 ALA A N 1
ATOM 712 C CA . ALA A 1 90 ? -18.247 -4.170 7.809 1.00 89.44 90 ALA A CA 1
ATOM 713 C C . ALA A 1 90 ? -17.987 -4.746 9.211 1.00 89.44 90 ALA A C 1
ATOM 715 O O . ALA A 1 90 ? -18.934 -4.911 9.981 1.00 89.44 90 ALA A O 1
ATOM 716 N N . SER A 1 91 ? -16.719 -4.985 9.565 1.00 88.62 91 SER A N 1
ATOM 717 C CA . SER A 1 91 ? -16.289 -5.428 10.900 1.00 88.62 91 SER A CA 1
ATOM 718 C C . SER A 1 91 ? -16.714 -4.420 11.975 1.00 88.62 91 SER A C 1
ATOM 720 O O . SER A 1 91 ? -17.439 -4.764 12.913 1.00 88.62 91 SER A O 1
ATOM 722 N N . GLY A 1 92 ? -16.387 -3.135 11.790 1.00 89.25 92 GLY A N 1
ATOM 723 C CA . GLY A 1 92 ? -16.808 -2.063 12.696 1.00 89.25 92 GLY A CA 1
ATOM 724 C C . GLY A 1 92 ? -18.331 -1.967 12.838 1.00 89.25 92 GLY A C 1
ATOM 725 O O . GLY A 1 92 ? -18.850 -1.874 13.952 1.00 89.25 92 GLY A O 1
ATOM 726 N N . SER A 1 93 ? -19.063 -2.059 11.724 1.00 90.56 93 SER A N 1
ATOM 727 C CA . SER A 1 93 ? -20.533 -2.037 11.712 1.00 90.56 93 SER A CA 1
ATOM 728 C C . SER A 1 93 ? -21.150 -3.222 12.452 1.00 90.56 93 SER A C 1
ATOM 730 O O . SER A 1 93 ? -22.099 -3.038 13.216 1.00 90.56 93 SER A O 1
ATOM 732 N N . ALA A 1 94 ? -20.595 -4.424 12.284 1.00 92.06 94 ALA A N 1
ATOM 733 C CA . ALA A 1 94 ? -21.036 -5.613 13.003 1.00 92.06 94 ALA A CA 1
ATOM 734 C C . ALA A 1 94 ? -20.831 -5.459 14.519 1.00 92.06 94 ALA A C 1
ATOM 736 O O . ALA A 1 94 ? -21.739 -5.748 15.301 1.00 92.06 94 ALA A O 1
ATOM 737 N N . TRP A 1 95 ? -19.684 -4.923 14.949 1.00 92.00 95 TRP A N 1
ATOM 738 C CA . TRP A 1 95 ? -19.420 -4.670 16.366 1.00 92.00 95 TRP A CA 1
ATOM 739 C C . TRP A 1 95 ? -20.306 -3.578 16.969 1.00 92.00 95 TRP A C 1
ATOM 741 O O . TRP A 1 95 ? -20.681 -3.676 18.141 1.00 92.00 95 TRP A O 1
ATOM 751 N N . MET A 1 96 ? -20.675 -2.562 16.186 1.00 91.81 96 MET A N 1
ATOM 752 C CA . MET A 1 96 ? -21.654 -1.555 16.602 1.00 91.81 96 MET A CA 1
ATOM 753 C C . MET A 1 96 ? -23.056 -2.151 16.753 1.00 91.81 96 MET A C 1
ATOM 755 O O . MET A 1 96 ? -23.707 -1.924 17.771 1.00 91.81 96 MET A O 1
ATOM 759 N N . ALA A 1 97 ? -23.501 -2.967 15.793 1.00 93.06 97 ALA A N 1
ATOM 760 C CA . ALA A 1 97 ? -24.787 -3.661 15.871 1.00 93.06 97 ALA A CA 1
ATOM 761 C C . ALA A 1 97 ? -24.860 -4.627 17.069 1.00 93.06 97 ALA A C 1
ATOM 763 O O . ALA A 1 97 ? -25.913 -4.774 17.682 1.00 93.06 97 ALA A O 1
ATOM 764 N N . ALA A 1 98 ? -23.730 -5.230 17.448 1.00 92.31 98 ALA A N 1
ATOM 765 C CA . ALA A 1 98 ? -23.606 -6.070 18.638 1.00 92.31 98 ALA A CA 1
ATOM 766 C C . ALA A 1 98 ? -23.492 -5.279 19.962 1.00 92.31 98 ALA A C 1
ATOM 768 O O . ALA A 1 98 ? -23.293 -5.881 21.018 1.00 92.31 98 ALA A O 1
ATOM 769 N N . GLY A 1 99 ? -23.544 -3.941 19.927 1.00 91.69 99 GLY A N 1
ATOM 770 C CA . GLY A 1 99 ? -23.391 -3.082 21.107 1.00 91.69 99 GLY A CA 1
ATOM 771 C C . GLY A 1 99 ? -21.991 -3.109 21.734 1.00 91.69 99 GLY A C 1
ATOM 772 O O . GLY A 1 99 ? -21.802 -2.639 22.855 1.00 91.69 99 GLY A O 1
ATOM 773 N N . LYS A 1 100 ? -20.990 -3.663 21.037 1.00 92.25 100 LYS A N 1
ATOM 774 C CA . LYS A 1 100 ? -19.610 -3.787 21.531 1.00 92.25 100 LYS A CA 1
ATOM 775 C C . LYS A 1 100 ? -18.787 -2.530 21.269 1.00 92.25 100 LYS A C 1
ATOM 777 O O . LYS A 1 100 ? -17.932 -2.170 22.079 1.00 92.25 100 LYS A O 1
ATOM 782 N N . LEU A 1 101 ? -19.075 -1.812 20.190 1.00 90.56 101 LEU A N 1
ATOM 783 C CA . LEU A 1 101 ? -18.416 -0.553 19.847 1.00 90.56 101 LEU A CA 1
ATOM 784 C C . LEU A 1 101 ? -19.442 0.549 19.601 1.00 90.56 101 LEU A C 1
ATOM 786 O O . LEU A 1 101 ? -20.572 0.291 19.203 1.00 90.56 101 LEU A O 1
ATOM 790 N N . THR A 1 102 ? -19.035 1.793 19.823 1.00 90.56 102 THR A N 1
ATOM 791 C CA . THR A 1 102 ? -19.716 2.960 19.258 1.00 90.56 102 THR A CA 1
ATOM 792 C C . THR A 1 102 ? -18.931 3.476 18.054 1.00 90.56 102 THR A C 1
ATOM 794 O O . THR A 1 102 ? -17.748 3.169 17.888 1.00 90.56 102 THR A O 1
ATOM 797 N N . LYS A 1 103 ? -19.557 4.327 17.235 1.00 89.25 103 LYS A N 1
ATOM 798 C CA . LYS A 1 103 ? -18.847 5.032 16.159 1.00 89.25 103 LYS A CA 1
ATOM 799 C C . LYS A 1 103 ? -17.692 5.885 16.699 1.00 89.25 103 LYS A C 1
ATOM 801 O O . LYS A 1 103 ? -16.652 6.001 16.059 1.00 89.25 103 LYS A O 1
ATOM 806 N N . GLU A 1 104 ? -17.865 6.473 17.881 1.00 90.88 104 GLU A N 1
ATOM 807 C CA . GLU A 1 104 ? -16.823 7.263 18.537 1.00 90.88 104 GLU A CA 1
ATOM 808 C C . GLU A 1 104 ? -15.654 6.387 19.011 1.00 90.88 104 GLU A C 1
ATOM 810 O O . GLU A 1 104 ? -14.500 6.780 18.845 1.00 90.88 104 GLU A O 1
ATOM 815 N N . ASP A 1 105 ? -15.932 5.181 19.521 1.00 89.31 105 ASP A N 1
ATOM 816 C CA . ASP A 1 105 ? -14.892 4.202 19.863 1.00 89.31 105 ASP A CA 1
ATOM 817 C C . ASP A 1 105 ? -14.059 3.842 18.626 1.00 89.31 105 ASP A C 1
ATOM 819 O O . ASP A 1 105 ? -12.833 3.892 18.687 1.00 89.31 105 ASP A O 1
ATOM 823 N N . GLN A 1 106 ? -14.706 3.537 17.495 1.00 86.75 106 GLN A N 1
ATOM 824 C CA . GLN A 1 106 ? -14.020 3.220 16.237 1.00 86.75 106 GLN A CA 1
ATOM 825 C C . GLN A 1 106 ? -13.103 4.365 15.781 1.00 86.75 106 GLN A C 1
ATOM 827 O O . GLN A 1 106 ? -11.933 4.139 15.477 1.00 86.75 106 GLN A O 1
ATOM 832 N N . LEU A 1 107 ? -13.606 5.605 15.784 1.00 87.62 107 LEU A N 1
ATOM 833 C CA . LEU A 1 107 ? -12.815 6.778 15.401 1.00 87.62 107 LEU A CA 1
ATOM 834 C C . LEU A 1 107 ? -11.610 6.991 16.325 1.00 87.62 107 LEU A C 1
ATOM 836 O O . LEU A 1 107 ? -10.519 7.287 15.840 1.00 87.62 107 LEU A O 1
ATOM 840 N N . LYS A 1 108 ? -11.787 6.818 17.641 1.00 88.44 108 LYS A N 1
ATOM 841 C CA . LYS A 1 108 ? -10.693 6.932 18.617 1.00 88.44 108 LYS A CA 1
ATOM 842 C C . LYS A 1 108 ? -9.636 5.852 18.413 1.00 88.44 108 LYS A C 1
ATOM 844 O O . LYS A 1 108 ? -8.453 6.166 18.475 1.00 88.44 108 LYS A O 1
ATOM 849 N N . ILE A 1 109 ? -10.044 4.608 18.153 1.00 88.75 109 ILE A N 1
ATOM 850 C CA . ILE A 1 109 ? -9.114 3.503 17.875 1.00 88.75 109 ILE A CA 1
ATOM 851 C C . ILE A 1 109 ? -8.249 3.842 16.667 1.00 88.75 109 ILE A C 1
ATOM 853 O O . ILE A 1 109 ? -7.030 3.754 16.756 1.00 88.75 109 ILE A O 1
ATOM 857 N N . PHE A 1 110 ? -8.864 4.257 15.559 1.00 88.50 110 PHE A N 1
ATOM 858 C CA . PHE A 1 110 ? -8.116 4.568 14.347 1.00 88.50 110 PHE A CA 1
ATOM 859 C C . PHE A 1 110 ? -7.191 5.765 14.530 1.00 88.50 110 PHE A C 1
ATOM 861 O O . PHE A 1 110 ? -6.039 5.666 14.134 1.00 88.50 110 PHE A O 1
ATOM 868 N N . ALA A 1 111 ? -7.644 6.838 15.185 1.00 85.88 111 ALA A N 1
ATOM 869 C CA . ALA A 1 111 ? -6.792 7.991 15.473 1.00 85.88 111 ALA A CA 1
ATOM 870 C C . ALA A 1 111 ? -5.559 7.603 16.311 1.00 85.88 111 ALA A C 1
ATOM 872 O O . ALA A 1 111 ? -4.431 7.925 15.947 1.00 85.88 111 ALA A O 1
ATOM 873 N N . LEU A 1 112 ? -5.759 6.845 17.395 1.00 83.44 112 LEU A N 1
ATOM 874 C CA . LEU A 1 112 ? -4.655 6.383 18.241 1.00 83.44 112 LEU A CA 1
ATOM 875 C C . LEU A 1 112 ? -3.718 5.428 17.499 1.00 83.44 112 LEU A C 1
ATOM 877 O O . LEU A 1 112 ? -2.506 5.476 17.692 1.00 83.44 112 LEU A O 1
ATOM 881 N N . LEU A 1 113 ? -4.266 4.555 16.653 1.00 88.00 113 LEU A N 1
ATOM 882 C CA . LEU A 1 113 ? -3.471 3.603 15.895 1.00 88.00 113 LEU A CA 1
ATOM 883 C C . LEU A 1 113 ? -2.633 4.298 14.821 1.00 88.00 113 LEU A C 1
ATOM 885 O O . LEU A 1 113 ? -1.468 3.946 14.664 1.00 88.00 113 LEU A O 1
ATOM 889 N N . THR A 1 114 ? -3.174 5.288 14.109 1.00 84.62 114 THR A N 1
ATOM 890 C CA . THR A 1 114 ? -2.409 6.029 13.092 1.00 84.62 114 THR A CA 1
ATOM 891 C C . 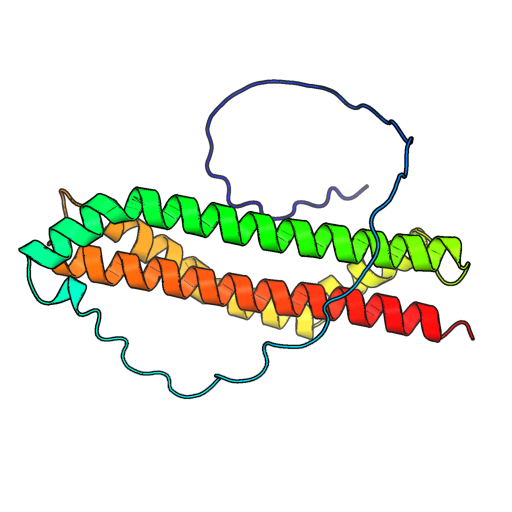THR A 1 114 ? -1.261 6.834 13.693 1.00 84.62 114 THR A C 1
ATOM 893 O O . THR A 1 114 ? -0.244 7.022 13.029 1.00 84.62 114 THR A O 1
ATOM 896 N N . ASP A 1 115 ? -1.394 7.237 14.958 1.00 86.69 115 ASP A N 1
ATOM 897 C CA . ASP A 1 115 ? -0.349 7.927 15.719 1.00 86.69 115 ASP A CA 1
ATOM 898 C C . ASP A 1 115 ? 0.583 6.957 16.473 1.00 86.69 115 ASP A C 1
ATOM 900 O O . ASP A 1 115 ? 1.551 7.383 17.110 1.00 86.69 115 ASP A O 1
ATOM 904 N N . SER A 1 116 ? 0.323 5.645 16.410 1.00 90.12 116 SER A N 1
ATOM 905 C CA . SER A 1 116 ? 1.174 4.638 17.047 1.00 90.12 116 SER A CA 1
ATOM 906 C C . SER A 1 116 ? 2.540 4.555 16.370 1.00 90.12 116 SER A C 1
ATOM 908 O O . SER A 1 116 ? 2.685 4.738 15.156 1.00 90.12 116 SER A O 1
ATOM 910 N N . LYS A 1 117 ? 3.564 4.229 17.162 1.00 95.25 117 LYS A N 1
ATOM 911 C CA . LYS A 1 117 ? 4.935 4.089 16.666 1.00 95.25 117 LYS A CA 1
ATOM 912 C C . LYS A 1 117 ? 5.014 3.043 15.556 1.00 95.25 117 LYS A C 1
ATOM 914 O O . LYS A 1 117 ? 5.650 3.285 14.537 1.00 95.25 117 LYS A O 1
ATOM 919 N N . GLU A 1 118 ? 4.337 1.916 15.734 1.00 93.75 118 GLU A N 1
ATOM 920 C CA . GLU A 1 118 ? 4.316 0.798 14.799 1.00 93.75 118 GLU A CA 1
ATOM 921 C C . GLU A 1 118 ? 3.716 1.212 13.449 1.00 93.75 118 GLU A C 1
ATOM 923 O O . GLU A 1 118 ? 4.284 0.908 12.399 1.00 93.75 118 GLU A O 1
ATOM 928 N N . PHE A 1 119 ? 2.610 1.963 13.459 1.00 91.06 119 PHE A N 1
ATOM 929 C CA . PHE A 1 119 ? 1.982 2.448 12.230 1.00 91.06 119 PHE A CA 1
ATOM 930 C C . PHE A 1 119 ? 2.862 3.483 11.518 1.00 91.06 119 PHE A C 1
ATOM 932 O O . PHE A 1 119 ? 3.046 3.418 10.301 1.00 91.06 119 PHE A O 1
ATOM 939 N N . LEU A 1 120 ? 3.469 4.402 12.274 1.00 89.00 120 LEU A N 1
ATOM 940 C CA . LEU A 1 120 ? 4.406 5.393 11.743 1.00 89.00 120 LEU A CA 1
ATOM 941 C C . LEU A 1 120 ? 5.688 4.754 11.192 1.00 89.00 120 LEU A C 1
ATOM 943 O O . LEU A 1 120 ? 6.257 5.250 10.218 1.00 89.00 120 LEU A O 1
ATOM 947 N N . ASP A 1 121 ? 6.156 3.655 11.778 1.00 93.94 121 ASP A N 1
ATOM 948 C CA . ASP A 1 121 ? 7.316 2.922 11.274 1.00 93.94 121 ASP A CA 1
ATOM 949 C C . ASP A 1 121 ? 6.995 2.202 9.955 1.00 93.94 121 ASP A C 1
ATOM 951 O O . ASP A 1 121 ? 7.846 2.168 9.063 1.00 93.94 121 ASP A O 1
ATOM 955 N N . LEU A 1 122 ? 5.759 1.727 9.763 1.00 88.00 122 LEU A N 1
ATOM 956 C CA . LEU A 1 122 ? 5.282 1.258 8.456 1.00 88.00 122 LEU A CA 1
ATOM 957 C C . LEU A 1 122 ? 5.214 2.404 7.429 1.00 88.00 122 LEU A C 1
ATOM 959 O O . LEU A 1 122 ? 5.662 2.236 6.295 1.00 88.00 122 LEU A O 1
ATOM 963 N N . GLU A 1 123 ? 4.749 3.597 7.813 1.00 88.56 123 GLU A N 1
ATOM 964 C CA . GLU A 1 123 ? 4.784 4.779 6.932 1.00 88.56 123 GLU A CA 1
ATOM 965 C C . GLU A 1 123 ? 6.212 5.145 6.507 1.00 88.56 123 GLU A C 1
ATOM 967 O O . GLU A 1 123 ? 6.468 5.446 5.338 1.00 88.56 123 GLU A O 1
ATOM 972 N N . LYS A 1 124 ? 7.180 5.077 7.429 1.00 90.38 124 LYS A N 1
ATOM 973 C CA . LYS A 1 124 ? 8.598 5.288 7.102 1.00 90.38 124 LYS A CA 1
ATOM 974 C C . LYS A 1 124 ? 9.116 4.236 6.124 1.00 90.38 124 LYS A C 1
ATOM 976 O O . LYS A 1 124 ? 9.842 4.606 5.206 1.00 90.38 124 LYS A O 1
ATOM 981 N N . GLN A 1 125 ? 8.722 2.970 6.280 1.00 89.94 125 GLN A N 1
ATOM 982 C CA . GLN A 1 125 ? 9.091 1.888 5.358 1.00 89.94 125 GLN A CA 1
ATOM 983 C C . GLN A 1 125 ? 8.524 2.101 3.946 1.00 89.94 125 GLN A C 1
ATOM 985 O O . GLN A 1 125 ? 9.183 1.739 2.977 1.00 89.94 125 GLN A O 1
ATOM 990 N N . LYS A 1 126 ? 7.357 2.747 3.786 1.00 85.69 126 LYS A N 1
ATOM 991 C CA . LYS A 1 126 ? 6.796 3.055 2.453 1.00 85.69 126 LYS A CA 1
ATOM 992 C C . LYS A 1 126 ? 7.601 4.095 1.678 1.00 85.69 126 LYS A C 1
ATOM 994 O O . LYS A 1 126 ? 7.694 4.002 0.456 1.00 85.69 126 LYS A O 1
ATOM 999 N N . LYS A 1 127 ? 8.185 5.086 2.361 1.00 84.44 127 LYS A N 1
ATOM 1000 C CA . LYS A 1 127 ? 8.898 6.214 1.728 1.00 84.44 127 LYS A CA 1
ATOM 1001 C C . LYS A 1 127 ? 9.984 5.802 0.719 1.00 84.44 127 LYS A C 1
ATOM 1003 O O . LYS A 1 127 ? 9.942 6.325 -0.395 1.00 84.44 127 LYS A O 1
ATOM 1008 N N . PRO A 1 128 ? 10.938 4.902 1.037 1.00 86.75 128 PRO A N 1
ATOM 1009 C CA . PRO A 1 128 ? 11.958 4.493 0.072 1.00 86.75 128 PRO A CA 1
ATOM 1010 C C . PRO A 1 128 ? 11.358 3.794 -1.151 1.00 86.75 128 PRO A C 1
ATOM 1012 O O . PRO A 1 128 ? 11.775 4.083 -2.269 1.00 86.75 128 PRO A O 1
ATOM 1015 N N . HIS A 1 129 ? 10.333 2.955 -0.973 1.00 86.00 129 HIS A N 1
ATOM 1016 C CA . HIS A 1 129 ? 9.649 2.306 -2.095 1.00 86.00 129 HIS A CA 1
ATOM 1017 C C . HIS A 1 129 ? 8.901 3.313 -2.971 1.00 86.00 129 HIS A C 1
ATOM 1019 O O . HIS A 1 129 ? 8.946 3.209 -4.191 1.00 86.00 129 HIS A O 1
ATOM 1025 N N . LEU A 1 130 ? 8.268 4.329 -2.377 1.00 81.38 130 LEU A N 1
ATOM 1026 C CA . LEU A 1 130 ? 7.622 5.395 -3.142 1.00 81.38 130 LEU A CA 1
ATOM 1027 C C . LEU A 1 130 ? 8.645 6.180 -3.973 1.00 81.38 130 LEU A C 1
ATOM 1029 O O . LEU A 1 130 ? 8.397 6.462 -5.142 1.00 81.38 130 LEU A O 1
ATOM 1033 N N . SER A 1 131 ? 9.803 6.494 -3.389 1.00 80.06 131 SER A N 1
ATOM 1034 C CA . SER A 1 131 ? 10.898 7.169 -4.093 1.00 80.06 131 SER A CA 1
ATOM 1035 C C . SER A 1 131 ? 11.439 6.329 -5.259 1.00 80.06 131 SER A C 1
ATOM 1037 O O . SER A 1 131 ? 11.565 6.825 -6.381 1.00 80.06 131 SER A O 1
ATOM 1039 N N . ALA A 1 132 ? 11.696 5.038 -5.013 1.00 79.50 132 ALA A N 1
ATOM 1040 C CA . ALA A 1 132 ? 12.145 4.090 -6.030 1.00 79.50 132 ALA A CA 1
ATOM 1041 C C . ALA A 1 132 ? 11.128 3.970 -7.173 1.00 79.50 132 ALA A C 1
ATOM 1043 O O . ALA A 1 132 ? 11.490 4.113 -8.337 1.00 79.50 132 ALA A O 1
ATOM 1044 N N . TYR A 1 133 ? 9.843 3.821 -6.841 1.00 82.81 133 TYR A N 1
ATOM 1045 C CA . TYR A 1 133 ? 8.756 3.793 -7.815 1.00 82.81 133 TYR A CA 1
ATOM 1046 C C . TYR A 1 133 ? 8.733 5.051 -8.693 1.00 82.81 133 TYR A C 1
ATOM 1048 O O . TYR A 1 133 ? 8.746 4.936 -9.915 1.00 82.81 133 TYR A O 1
ATOM 1056 N N . MET A 1 134 ? 8.723 6.247 -8.091 1.00 80.12 134 MET A N 1
ATOM 1057 C CA . MET A 1 134 ? 8.643 7.513 -8.834 1.00 80.12 134 MET A CA 1
ATOM 1058 C C . MET A 1 134 ? 9.830 7.713 -9.781 1.00 80.12 134 MET A C 1
ATOM 1060 O O . MET A 1 134 ? 9.670 8.283 -10.860 1.00 80.12 134 MET A O 1
ATOM 1064 N N . THR A 1 135 ? 11.007 7.228 -9.388 1.00 82.81 135 THR A N 1
ATOM 1065 C CA . THR A 1 135 ? 12.222 7.295 -10.205 1.00 82.81 135 THR A CA 1
ATOM 1066 C C . THR A 1 135 ? 12.139 6.311 -11.371 1.00 82.81 135 THR A C 1
ATOM 1068 O O . THR A 1 135 ? 12.255 6.705 -12.532 1.00 82.81 135 THR A O 1
ATOM 1071 N N . ALA A 1 136 ? 11.861 5.043 -11.073 1.00 84.56 136 ALA A N 1
ATOM 1072 C CA . ALA A 1 136 ? 11.863 3.963 -12.049 1.00 84.56 136 ALA A CA 1
ATOM 1073 C C . ALA A 1 136 ? 10.732 4.105 -13.085 1.00 84.56 136 ALA A C 1
ATOM 1075 O O . ALA A 1 136 ? 10.939 3.913 -14.283 1.00 84.56 136 ALA A O 1
ATOM 1076 N N . ILE A 1 137 ? 9.542 4.550 -12.665 1.00 83.75 137 ILE A N 1
ATOM 1077 C CA . ILE A 1 137 ? 8.397 4.701 -13.571 1.00 83.75 137 ILE A CA 1
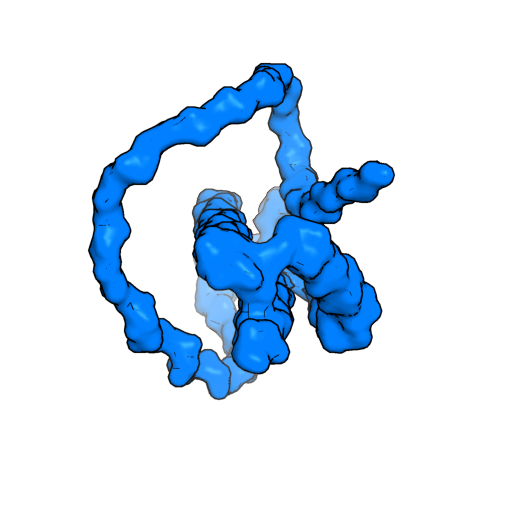ATOM 1078 C C . ILE A 1 137 ? 8.633 5.788 -14.632 1.00 83.75 137 ILE A C 1
ATOM 1080 O O . ILE A 1 137 ? 8.203 5.647 -15.777 1.00 83.75 137 ILE A O 1
ATOM 1084 N N . GLY A 1 138 ? 9.367 6.851 -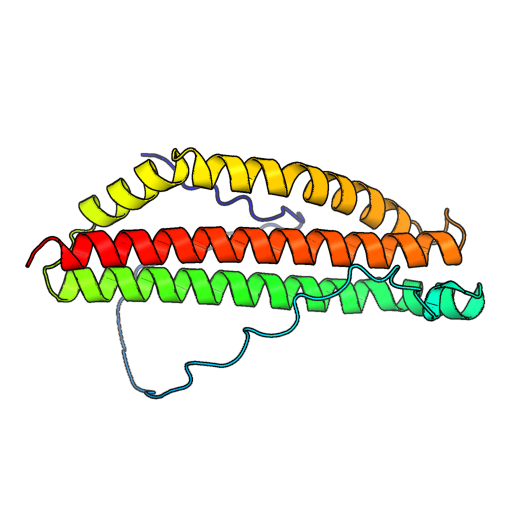14.283 1.00 80.19 138 GLY A N 1
ATOM 1085 C CA . GLY A 1 138 ? 9.750 7.902 -15.225 1.00 80.19 138 GLY A CA 1
ATOM 1086 C C . GLY A 1 138 ? 10.686 7.387 -16.319 1.00 80.19 138 GLY A C 1
ATOM 1087 O O . GLY A 1 138 ? 10.509 7.726 -17.490 1.00 80.19 138 GLY A O 1
ATOM 1088 N N . VAL A 1 139 ? 11.637 6.523 -15.953 1.00 81.38 139 VAL A N 1
ATOM 1089 C CA . VAL A 1 139 ? 12.563 5.879 -16.897 1.00 81.38 139 VAL A CA 1
ATOM 1090 C C . VAL A 1 139 ? 11.816 4.896 -17.804 1.00 81.38 139 VAL A C 1
ATOM 1092 O O . VAL A 1 139 ? 11.982 4.953 -19.024 1.00 81.38 139 VAL A O 1
ATOM 1095 N N . ALA A 1 140 ? 10.930 4.080 -17.227 1.00 80.12 140 ALA A N 1
ATOM 1096 C CA . ALA A 1 140 ? 10.129 3.083 -17.937 1.00 80.12 140 ALA A CA 1
ATOM 1097 C C . ALA A 1 140 ? 9.189 3.685 -19.002 1.00 80.12 140 ALA A C 1
ATOM 1099 O O . ALA A 1 140 ? 9.028 3.123 -20.086 1.00 80.12 140 ALA A O 1
ATOM 1100 N N . PHE A 1 141 ? 8.576 4.844 -18.730 1.00 79.75 141 PHE A N 1
ATOM 1101 C CA . PHE A 1 141 ? 7.691 5.520 -19.692 1.00 79.75 141 PHE A CA 1
ATOM 1102 C C . PHE A 1 141 ? 8.421 6.451 -20.669 1.00 79.75 141 PHE A C 1
ATOM 1104 O O . PHE A 1 141 ? 7.873 6.790 -21.720 1.00 79.75 141 PHE A O 1
ATOM 1111 N N . ALA A 1 142 ? 9.669 6.838 -20.396 1.00 81.12 142 ALA A N 1
ATOM 1112 C CA . ALA A 1 142 ? 10.486 7.653 -21.298 1.00 81.12 142 ALA A CA 1
ATOM 1113 C C . ALA A 1 142 ? 11.205 6.809 -22.374 1.00 81.12 142 ALA A C 1
ATOM 1115 O O . ALA A 1 142 ? 12.370 7.039 -22.690 1.00 81.12 142 ALA A O 1
ATOM 1116 N N . GLN A 1 143 ? 10.484 5.867 -22.988 1.00 64.88 143 GLN A N 1
ATOM 1117 C CA . GLN A 1 143 ? 10.999 4.838 -23.911 1.00 64.88 143 GLN A CA 1
ATOM 1118 C C . GLN A 1 143 ? 11.784 5.399 -25.105 1.00 64.88 143 GLN A C 1
ATOM 1120 O O . GLN A 1 143 ? 12.696 4.765 -25.611 1.00 64.88 143 GLN A O 1
ATOM 1125 N N . LYS A 1 144 ? 11.452 6.616 -25.558 1.00 68.88 144 LYS A N 1
ATOM 1126 C CA . LYS A 1 144 ? 12.153 7.289 -26.668 1.00 68.88 144 LYS A CA 1
ATOM 1127 C C . LYS A 1 144 ? 13.495 7.911 -26.268 1.00 68.88 144 LYS A C 1
ATOM 1129 O O . LYS A 1 144 ? 14.220 8.379 -27.137 1.00 68.88 144 LYS A O 1
ATOM 1134 N N . LYS A 1 145 ? 13.777 8.008 -24.967 1.00 75.25 145 LYS A N 1
ATOM 1135 C CA . LYS A 1 145 ? 14.965 8.670 -24.408 1.00 75.25 145 LYS A CA 1
ATOM 1136 C C . LYS A 1 145 ? 15.937 7.693 -23.750 1.00 75.25 145 LYS A C 1
ATOM 1138 O O . LYS A 1 145 ? 17.096 8.052 -23.582 1.00 75.25 145 LYS A O 1
ATOM 1143 N N . ASN A 1 146 ? 15.477 6.496 -23.388 1.00 79.19 146 ASN A N 1
ATOM 1144 C CA . ASN A 1 146 ? 16.263 5.502 -22.665 1.00 79.19 146 ASN A CA 1
ATOM 1145 C C . ASN A 1 146 ? 16.486 4.248 -23.523 1.00 79.19 146 ASN A C 1
ATOM 1147 O O . ASN A 1 146 ? 15.583 3.876 -24.275 1.00 79.19 146 ASN A O 1
ATOM 1151 N N . PRO A 1 147 ? 17.644 3.575 -23.394 1.00 87.94 147 PRO A N 1
ATOM 1152 C CA . PRO A 1 147 ? 17.858 2.259 -23.988 1.00 87.94 147 PRO A CA 1
ATOM 1153 C C . PRO A 1 147 ? 16.759 1.255 -23.581 1.00 87.94 147 PRO A C 1
ATOM 1155 O O . PRO A 1 147 ? 16.316 1.280 -22.429 1.00 87.94 147 PRO A O 1
ATOM 1158 N N . PRO A 1 148 ? 16.330 0.342 -24.474 1.00 88.19 148 PRO A N 1
ATOM 1159 C CA . PRO A 1 148 ? 15.255 -0.607 -24.175 1.00 88.19 148 PRO A CA 1
ATOM 1160 C C . PRO A 1 148 ? 15.499 -1.452 -22.921 1.00 88.19 148 PRO A C 1
ATOM 1162 O O . PRO A 1 148 ? 14.589 -1.629 -22.114 1.00 88.19 148 PRO A O 1
ATOM 1165 N N . ILE A 1 149 ? 16.734 -1.925 -22.730 1.00 90.69 149 ILE A N 1
ATOM 1166 C CA . ILE A 1 149 ? 17.126 -2.762 -21.587 1.00 90.69 149 ILE A CA 1
ATOM 1167 C C . ILE A 1 149 ? 16.943 -2.013 -20.262 1.00 90.69 149 ILE A C 1
ATOM 1169 O O . ILE A 1 149 ? 16.267 -2.517 -19.369 1.00 90.69 149 ILE A O 1
ATOM 1173 N N . SER A 1 150 ? 17.443 -0.779 -20.150 1.00 88.62 150 SER A N 1
ATOM 1174 C CA . SER A 1 150 ? 17.308 -0.008 -18.908 1.00 88.62 150 SER A CA 1
ATOM 1175 C C . SER A 1 150 ? 15.863 0.413 -18.636 1.00 88.62 150 SER A C 1
ATOM 1177 O O . SER A 1 150 ? 15.416 0.396 -17.491 1.00 88.62 150 SER A O 1
ATOM 1179 N N . ALA A 1 151 ? 15.088 0.734 -19.679 1.00 88.94 151 ALA A N 1
ATOM 1180 C CA . ALA A 1 151 ? 13.656 0.992 -19.535 1.00 88.94 151 ALA A CA 1
ATOM 1181 C C . ALA A 1 151 ? 12.890 -0.253 -19.046 1.00 88.94 151 ALA A C 1
ATOM 1183 O O . ALA A 1 151 ? 11.961 -0.124 -18.246 1.00 88.94 151 ALA A O 1
ATOM 1184 N N . CYS A 1 152 ? 13.291 -1.446 -19.494 1.00 90.81 152 CYS A N 1
ATOM 1185 C CA . CYS A 1 152 ? 12.732 -2.726 -19.063 1.00 90.81 152 CYS A CA 1
ATOM 1186 C C . CYS A 1 152 ? 13.041 -3.006 -17.587 1.00 90.81 152 CYS A C 1
ATOM 1188 O O . CYS A 1 152 ? 12.123 -3.284 -16.814 1.00 90.81 152 CYS A O 1
ATOM 1190 N N . GLU A 1 153 ? 14.296 -2.845 -17.167 1.00 91.06 153 GLU A N 1
ATOM 1191 C CA . GLU A 1 153 ? 14.704 -3.011 -15.766 1.00 91.06 153 GLU A CA 1
ATOM 1192 C C . GLU A 1 153 ? 13.942 -2.044 -14.850 1.00 91.06 153 GLU A C 1
ATOM 1194 O O . GLU A 1 153 ? 13.313 -2.466 -13.878 1.00 91.06 153 GLU A O 1
ATOM 1199 N N . SER A 1 154 ? 13.869 -0.760 -15.216 1.00 89.69 154 SER A N 1
ATOM 1200 C CA . SER A 1 154 ? 13.106 0.233 -14.452 1.00 89.69 154 SER A CA 1
ATOM 1201 C C . SER A 1 154 ? 11.598 -0.059 -14.405 1.00 89.69 154 SER A C 1
ATOM 1203 O O . SER A 1 154 ? 10.937 0.212 -13.402 1.00 89.69 154 SER A O 1
ATOM 1205 N N . ALA A 1 155 ? 11.017 -0.641 -15.456 1.00 89.75 155 ALA A N 1
ATOM 1206 C CA . ALA A 1 155 ? 9.617 -1.062 -15.442 1.00 89.75 155 ALA A CA 1
ATOM 1207 C C . ALA A 1 155 ? 9.361 -2.159 -14.390 1.00 89.75 155 ALA A C 1
ATOM 1209 O O . ALA A 1 155 ? 8.360 -2.116 -13.663 1.00 89.75 155 ALA A O 1
ATOM 1210 N N . PHE A 1 156 ? 10.278 -3.119 -14.258 1.00 89.56 156 PHE A N 1
ATOM 1211 C CA . PHE A 1 156 ? 10.200 -4.133 -13.211 1.00 89.56 156 PHE A CA 1
ATOM 1212 C C . PHE A 1 156 ? 10.443 -3.566 -11.811 1.00 89.56 156 PHE A C 1
ATOM 1214 O O . PHE A 1 156 ? 9.678 -3.887 -10.896 1.00 89.56 156 PHE A O 1
ATOM 1221 N N . GLU A 1 157 ? 11.433 -2.688 -11.641 1.00 90.12 157 GLU A N 1
ATOM 1222 C CA . GLU A 1 157 ? 11.686 -1.994 -10.373 1.00 90.12 157 GLU A CA 1
ATOM 1223 C C . GLU A 1 157 ? 10.450 -1.222 -9.895 1.00 90.12 157 GLU A C 1
ATOM 1225 O O . GLU A 1 157 ? 10.062 -1.318 -8.727 1.00 90.12 157 GLU A O 1
ATOM 1230 N N . ALA A 1 158 ? 9.774 -0.513 -10.803 1.00 87.50 158 ALA A N 1
ATOM 1231 C CA . ALA A 1 158 ? 8.557 0.223 -10.486 1.00 87.50 158 ALA A CA 1
ATOM 1232 C C . ALA A 1 158 ? 7.431 -0.700 -9.987 1.00 87.50 158 ALA A C 1
ATOM 1234 O O . ALA A 1 158 ? 6.769 -0.391 -8.990 1.00 87.50 158 ALA A O 1
ATOM 1235 N N . MET A 1 159 ? 7.223 -1.854 -10.635 1.00 88.12 159 MET A N 1
ATOM 1236 C CA . MET A 1 159 ? 6.239 -2.837 -10.169 1.00 88.12 159 MET A CA 1
ATOM 1237 C C . MET A 1 159 ? 6.624 -3.452 -8.824 1.00 88.12 159 MET A C 1
ATOM 1239 O O . MET A 1 159 ? 5.764 -3.604 -7.955 1.00 88.12 159 MET A O 1
ATOM 1243 N N . ALA A 1 160 ? 7.896 -3.806 -8.635 1.00 90.38 160 ALA A N 1
ATOM 1244 C CA . ALA A 1 160 ? 8.385 -4.377 -7.386 1.00 90.38 160 ALA A CA 1
ATOM 1245 C C . ALA A 1 160 ? 8.179 -3.405 -6.215 1.00 90.38 160 ALA A C 1
ATOM 1247 O O . ALA A 1 160 ? 7.624 -3.787 -5.183 1.00 90.38 160 ALA A O 1
ATOM 1248 N N . ALA A 1 161 ? 8.518 -2.128 -6.403 1.00 86.38 161 ALA A N 1
ATOM 1249 C CA . ALA A 1 161 ? 8.322 -1.089 -5.400 1.00 86.38 161 ALA A CA 1
ATOM 1250 C C . ALA A 1 161 ? 6.844 -0.925 -4.999 1.00 86.38 161 ALA A C 1
ATOM 1252 O O . ALA A 1 161 ? 6.526 -0.868 -3.809 1.00 86.38 161 ALA A O 1
ATOM 1253 N N . LEU A 1 162 ? 5.918 -0.915 -5.964 1.00 87.00 162 LEU A N 1
ATOM 1254 C CA . LEU A 1 162 ? 4.484 -0.850 -5.660 1.00 87.00 162 LEU A CA 1
ATOM 1255 C C . LEU A 1 162 ? 3.959 -2.104 -4.953 1.00 87.00 162 LEU A C 1
ATOM 1257 O O . LEU A 1 162 ? 3.087 -1.987 -4.092 1.00 87.00 162 LEU A O 1
ATOM 1261 N N . ARG A 1 163 ? 4.477 -3.297 -5.276 1.00 88.88 163 ARG A N 1
ATOM 1262 C CA . ARG A 1 163 ? 4.120 -4.528 -4.548 1.00 88.88 163 ARG A CA 1
ATOM 1263 C C . ARG A 1 163 ? 4.507 -4.431 -3.076 1.00 88.88 163 ARG A C 1
ATOM 1265 O O . ARG A 1 163 ? 3.707 -4.814 -2.225 1.00 88.88 163 ARG A O 1
ATOM 1272 N N . GLU A 1 164 ? 5.687 -3.899 -2.769 1.00 91.75 164 GLU A N 1
ATOM 1273 C CA . GLU A 1 164 ? 6.112 -3.693 -1.380 1.00 91.75 164 GLU A CA 1
ATOM 1274 C C . GLU A 1 164 ? 5.242 -2.654 -0.659 1.00 91.75 164 GLU A C 1
ATOM 1276 O O . GLU A 1 164 ? 4.815 -2.899 0.469 1.00 91.75 164 GLU A O 1
ATOM 1281 N N . ILE A 1 165 ? 4.865 -1.554 -1.324 1.00 86.06 165 ILE A N 1
ATOM 1282 C CA . ILE A 1 165 ? 3.892 -0.596 -0.767 1.00 86.06 165 ILE A CA 1
ATOM 1283 C C . ILE A 1 165 ? 2.560 -1.290 -0.456 1.00 86.06 165 ILE A C 1
ATOM 1285 O O . ILE A 1 165 ? 2.037 -1.132 0.646 1.00 86.06 165 ILE A O 1
ATOM 1289 N N . GLY A 1 166 ? 2.037 -2.100 -1.381 1.00 88.12 166 GLY A N 1
ATOM 1290 C CA . GLY A 1 166 ? 0.803 -2.863 -1.171 1.00 88.12 166 GLY A CA 1
ATOM 1291 C C . GLY A 1 166 ? 0.892 -3.824 0.021 1.00 88.12 166 GLY A C 1
ATOM 1292 O O . GLY A 1 166 ? -0.032 -3.897 0.827 1.00 88.12 166 GLY A O 1
ATOM 1293 N N . LYS A 1 167 ? 2.030 -4.510 0.203 1.00 91.88 167 LYS A N 1
ATOM 1294 C CA . LYS A 1 167 ? 2.274 -5.353 1.388 1.00 91.88 167 LYS A CA 1
ATOM 1295 C C . LYS A 1 167 ? 2.281 -4.541 2.683 1.00 91.88 167 LYS A C 1
ATOM 1297 O O . LYS A 1 167 ? 1.777 -5.019 3.698 1.00 91.8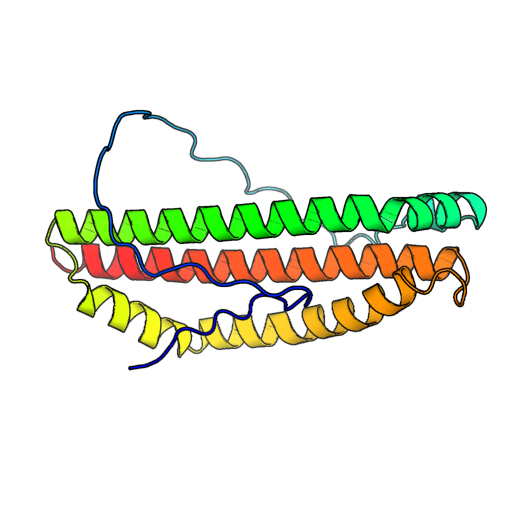8 167 LYS A O 1
ATOM 1302 N N . ILE A 1 168 ? 2.850 -3.336 2.674 1.00 90.06 168 ILE A N 1
ATOM 1303 C CA . ILE A 1 168 ? 2.853 -2.466 3.856 1.00 90.06 168 ILE A CA 1
ATOM 1304 C C . ILE A 1 168 ? 1.438 -1.963 4.164 1.00 90.06 168 ILE A C 1
ATOM 1306 O O . ILE A 1 168 ? 1.018 -2.036 5.317 1.00 90.06 168 ILE A O 1
ATOM 1310 N N . ASN A 1 169 ? 0.678 -1.536 3.152 1.00 88.38 169 ASN A N 1
ATOM 1311 C CA . ASN A 1 169 ? -0.725 -1.149 3.321 1.00 88.38 169 ASN A CA 1
ATOM 1312 C C . ASN A 1 169 ? -1.552 -2.303 3.907 1.00 88.38 169 ASN A C 1
ATOM 1314 O O . ASN A 1 169 ? -2.326 -2.093 4.836 1.00 88.38 169 ASN A O 1
ATOM 1318 N N . GLN A 1 170 ? -1.337 -3.540 3.442 1.00 91.19 170 GLN A N 1
ATOM 1319 C CA . GLN A 1 170 ? -2.007 -4.714 4.006 1.00 91.19 170 GLN A CA 1
ATOM 1320 C C . GLN A 1 170 ? -1.735 -4.860 5.510 1.00 91.19 170 GLN A C 1
ATOM 1322 O O . GLN A 1 170 ? -2.679 -5.016 6.278 1.00 91.19 170 GLN A O 1
ATOM 1327 N N . LYS A 1 171 ? -0.476 -4.724 5.949 1.00 93.25 171 LYS A N 1
ATOM 1328 C CA . LYS A 1 171 ? -0.135 -4.758 7.383 1.00 93.25 171 LYS A CA 1
ATOM 1329 C C . LYS A 1 171 ? -0.851 -3.658 8.170 1.00 93.25 171 LYS A C 1
ATOM 1331 O O . LYS A 1 171 ? -1.286 -3.897 9.291 1.00 93.25 171 LYS A O 1
ATOM 1336 N N . GLN A 1 172 ? -0.991 -2.465 7.593 1.00 90.50 172 GLN A N 1
ATOM 1337 C CA . GLN A 1 172 ? -1.713 -1.358 8.224 1.00 90.50 172 GLN A CA 1
ATOM 1338 C C . GLN A 1 172 ? -3.209 -1.663 8.389 1.00 90.50 172 GLN A C 1
ATOM 1340 O O . GLN A 1 172 ? -3.753 -1.418 9.466 1.00 90.50 172 GLN A O 1
ATOM 1345 N N . TYR A 1 173 ? -3.859 -2.248 7.378 1.00 90.44 173 TYR A N 1
ATOM 1346 C CA . TYR A 1 173 ? -5.248 -2.705 7.495 1.00 90.44 173 TYR A CA 1
ATOM 1347 C C . TYR A 1 173 ? -5.400 -3.827 8.532 1.00 90.44 173 TYR A C 1
ATOM 1349 O O . TYR A 1 173 ? -6.335 -3.793 9.331 1.00 90.44 173 TYR A O 1
ATOM 1357 N N . ASP A 1 174 ? -4.464 -4.779 8.578 1.00 93.19 174 ASP A N 1
ATOM 1358 C CA . ASP A 1 174 ? -4.482 -5.868 9.563 1.00 93.19 174 ASP A CA 1
ATOM 1359 C C . ASP A 1 174 ? -4.350 -5.328 10.999 1.00 93.19 174 ASP A C 1
ATOM 1361 O O . ASP A 1 174 ? -5.046 -5.785 11.907 1.00 93.19 174 ASP A O 1
ATOM 1365 N N . MET A 1 175 ? -3.512 -4.305 11.212 1.00 93.31 175 MET A N 1
ATOM 1366 C CA . MET A 1 175 ? -3.411 -3.610 12.501 1.00 93.31 175 MET A CA 1
ATOM 1367 C C . MET A 1 175 ? -4.726 -2.921 12.888 1.00 93.31 175 MET A C 1
ATOM 1369 O O . MET A 1 175 ? -5.123 -2.974 14.054 1.00 93.31 175 MET A O 1
ATOM 1373 N N . MET A 1 176 ? -5.412 -2.287 11.929 1.00 91.88 176 MET A N 1
ATOM 1374 C CA . MET A 1 176 ? -6.705 -1.637 12.170 1.00 91.88 176 MET A CA 1
ATOM 1375 C C . MET A 1 176 ? -7.779 -2.647 12.576 1.00 91.88 176 MET A C 1
ATOM 1377 O O . MET A 1 176 ? -8.483 -2.421 13.562 1.00 91.88 176 MET A O 1
ATOM 1381 N N . ASP A 1 177 ? -7.883 -3.770 11.865 1.00 92.88 177 ASP A N 1
ATOM 1382 C CA . ASP A 1 177 ? -8.861 -4.813 12.185 1.00 92.88 177 ASP A CA 1
ATOM 1383 C C . ASP A 1 177 ? -8.563 -5.471 13.541 1.00 92.88 177 ASP A C 1
ATOM 1385 O O . ASP A 1 177 ? -9.455 -5.615 14.383 1.00 92.88 177 ASP A O 1
ATOM 1389 N N . ALA A 1 178 ? -7.293 -5.779 13.824 1.00 93.19 178 ALA A N 1
ATOM 1390 C CA . ALA A 1 178 ? -6.880 -6.319 15.118 1.00 93.19 178 ALA A CA 1
ATOM 1391 C C . ALA A 1 178 ? -7.240 -5.378 16.281 1.00 93.19 178 ALA A C 1
ATOM 1393 O O . ALA A 1 178 ? -7.741 -5.833 17.313 1.00 93.19 178 ALA A O 1
ATOM 1394 N N . ALA A 1 179 ? -7.044 -4.066 16.113 1.00 91.38 179 ALA A N 1
ATOM 1395 C CA . ALA A 1 179 ? -7.378 -3.076 17.133 1.00 91.38 179 ALA A CA 1
ATOM 1396 C C . ALA A 1 179 ? -8.896 -2.973 17.383 1.00 91.38 179 ALA A C 1
ATOM 1398 O O . ALA A 1 179 ? -9.323 -2.889 18.541 1.00 91.38 179 ALA A O 1
ATOM 1399 N N . LEU A 1 180 ? -9.721 -3.039 16.327 1.00 90.94 180 LEU A N 1
ATOM 1400 C CA . LEU A 1 180 ? -11.182 -3.111 16.467 1.00 90.94 180 LEU A CA 1
ATOM 1401 C C . LEU A 1 180 ? -11.606 -4.353 17.250 1.00 90.94 180 LEU A C 1
ATOM 1403 O O . LEU A 1 180 ? -12.352 -4.249 18.228 1.00 90.94 180 LEU A O 1
ATOM 1407 N N . ASN A 1 181 ? -11.091 -5.515 16.850 1.00 91.56 181 ASN A N 1
ATOM 1408 C CA . ASN A 1 181 ? -11.416 -6.793 17.471 1.00 91.56 181 ASN A CA 1
ATOM 1409 C C . ASN A 1 181 ? -10.977 -6.837 18.942 1.00 91.56 181 ASN A C 1
ATOM 1411 O O . ASN A 1 181 ? -11.724 -7.323 19.796 1.00 91.56 181 ASN A O 1
ATOM 1415 N N . ALA A 1 182 ? -9.807 -6.289 19.273 1.00 91.88 182 ALA A N 1
ATOM 1416 C CA . ALA A 1 182 ? -9.331 -6.199 20.650 1.00 91.88 182 ALA A CA 1
ATOM 1417 C C . ALA A 1 182 ? -10.271 -5.349 21.521 1.00 91.88 182 ALA A C 1
ATOM 1419 O O . ALA A 1 182 ? -10.681 -5.787 22.599 1.00 91.88 182 ALA A O 1
ATOM 1420 N N . LYS A 1 183 ? -10.684 -4.164 21.045 1.00 90.06 183 LYS A N 1
ATOM 1421 C CA . LYS A 1 183 ? -11.604 -3.298 21.799 1.00 90.06 183 LYS A CA 1
ATOM 1422 C C . LYS A 1 183 ? -12.981 -3.938 21.976 1.00 90.06 183 LYS A C 1
ATOM 1424 O O . LYS A 1 183 ? -13.534 -3.875 23.074 1.00 90.06 183 LYS A O 1
ATOM 1429 N N . ALA A 1 184 ? -13.528 -4.549 20.926 1.00 88.94 184 ALA A N 1
ATOM 1430 C CA . ALA A 1 184 ? -14.838 -5.191 20.979 1.00 88.94 184 ALA A CA 1
ATOM 1431 C C . ALA A 1 184 ? -14.875 -6.339 22.004 1.00 88.94 184 ALA A C 1
ATOM 1433 O O . ALA A 1 184 ? -15.846 -6.479 22.751 1.00 88.94 184 ALA A O 1
ATOM 1434 N N . ASN A 1 185 ? -13.795 -7.122 22.088 1.00 86.62 185 ASN A N 1
ATOM 1435 C CA . ASN A 1 185 ? -13.678 -8.244 23.019 1.00 86.62 185 ASN A CA 1
ATOM 1436 C C . ASN A 1 185 ? -13.344 -7.836 24.462 1.00 86.62 185 ASN A C 1
ATOM 1438 O O . ASN A 1 185 ? -13.617 -8.613 25.373 1.00 86.62 185 ASN A O 1
ATOM 1442 N N . ALA A 1 186 ? -12.801 -6.636 24.684 1.00 85.25 186 ALA A N 1
ATOM 1443 C CA . ALA A 1 186 ? -12.536 -6.108 26.023 1.00 85.25 186 ALA A CA 1
ATOM 1444 C C . ALA A 1 186 ? -13.810 -5.662 26.772 1.00 85.25 186 ALA A C 1
ATOM 1446 O O . ALA A 1 186 ? -13.775 -5.520 27.989 1.00 85.25 186 ALA A O 1
ATOM 1447 N N . LYS A 1 187 ? -14.941 -5.458 26.075 1.00 64.25 187 LYS A N 1
ATOM 1448 C CA . LYS A 1 187 ? -16.262 -5.185 26.685 1.00 64.25 187 LYS A CA 1
ATOM 1449 C C . LYS A 1 187 ? -17.056 -6.478 26.951 1.00 64.25 187 LYS A C 1
ATOM 1451 O O . LYS A 1 187 ? -18.239 -6.570 26.596 1.00 64.25 187 LYS A O 1
ATOM 1456 N N . LYS A 1 188 ? -16.388 -7.515 27.456 1.00 53.47 188 LYS A N 1
ATOM 1457 C CA . LYS A 1 188 ? -17.034 -8.745 27.938 1.00 53.47 188 LYS A CA 1
ATOM 1458 C C . LYS A 1 188 ? -17.423 -8.601 29.398 1.00 53.47 188 LYS A C 1
ATOM 1460 O O . LYS A 1 188 ? -16.626 -8.003 30.147 1.00 53.47 188 LYS A O 1
#

Radius of gyration: 20.97 Å; chains: 1; bounding box: 50×38×57 Å

Foldseek 3Di:
DDDPPPPDPDPDDDDDDDDDDDDDDDDDDDDDDDDDDDPDDPDDPDPPPPPQLPDLVSLQVCLVCLVVVVVVLVVVLVVVLVVLVVVLVVLLVVLVVVVLDDPVRLVVLLVVLCVDPVNVVLVVVLVVLVVLLVVLVVLSNVPVVDRSSSSSVSSVSNSVSVVSNSVSSVVSSVSSSVSSVVSSVVVD

Secondary structure (DSSP, 8-state):
---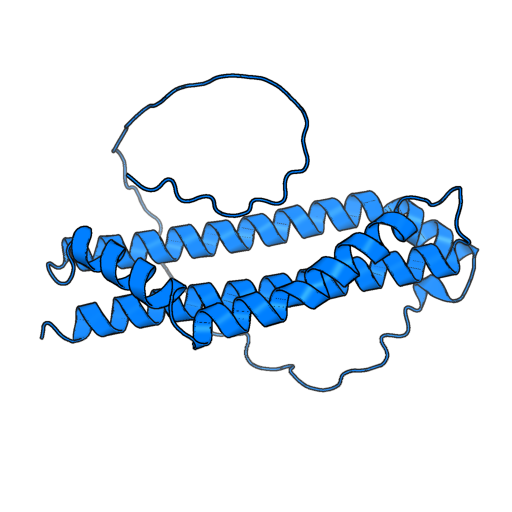-----------------------------------------------GGGSSHHHHHHHHHHHHHHHHHHHHHHHHHHHHHHHHHHHHHHHHHHTTS--HHHHHHHHHHHHTSHHHHHHHHHHHHHHHHHHHHHHHHH-TTTS-HHHHHHHHHHHHHHHHHHHHHHHHHHHHHHHHHHHHHHH--